Protein AF-A0A9D5LKB7-F1 (afdb_monomer)

Mean predicted aligned error: 17.85 Å

Solvent-accessible surface area (backbone atoms only — not comparable to full-atom values): 13823 Å² total; per-residue (Å²): 101,79,38,37,36,32,51,69,34,71,42,73,51,87,46,84,57,84,67,34,39,47,59,23,31,39,38,36,54,64,84,80,76,37,33,37,41,32,46,66,34,94,68,43,30,26,50,77,85,41,81,46,63,64,50,79,44,49,53,81,41,40,36,29,43,27,91,83,47,71,51,39,45,22,61,39,68,63,51,89,72,94,79,81,86,88,82,90,83,87,86,90,90,88,82,90,87,84,86,84,91,78,89,74,76,85,73,78,55,70,44,74,47,54,66,55,45,51,57,46,51,55,55,49,49,53,54,50,51,54,53,49,52,52,48,52,50,51,48,52,47,51,51,35,49,51,52,28,64,64,25,54,66,35,31,83,79,51,43,74,60,16,50,52,53,27,50,54,26,51,54,50,45,53,54,51,53,60,59,52,73,72,54,83,49,75,64,60,56,46,52,52,51,52,56,46,53,70,69,43,41,44,88,48,90,92,57,64,44,68,52,87,55,92,39,63,72,50,28,67,72,76,46,56,45,44,94,84,71,63,34,34,60,40,81,124

Structure (mmCIF, N/CA/C/O backbone):
data_AF-A0A9D5LKB7-F1
#
_entry.id   AF-A0A9D5LKB7-F1
#
loop_
_atom_site.group_PDB
_atom_site.id
_atom_site.type_symbol
_atom_site.label_atom_id
_atom_site.label_alt_id
_atom_site.label_comp_id
_atom_site.label_asym_id
_atom_site.label_entity_id
_atom_site.label_seq_id
_atom_site.pdbx_PDB_ins_code
_atom_site.Cartn_x
_atom_site.Cartn_y
_atom_site.Cartn_z
_atom_site.occupancy
_atom_site.B_iso_or_equiv
_atom_site.auth_seq_id
_atom_site.auth_comp_id
_atom_site.auth_asym_id
_atom_site.auth_atom_id
_atom_site.pdbx_PDB_model_num
ATOM 1 N N . MET A 1 1 ? 18.831 -8.193 31.049 1.00 78.19 1 MET A N 1
ATOM 2 C CA . MET A 1 1 ? 17.783 -9.132 31.513 1.00 78.19 1 MET A CA 1
ATOM 3 C C . MET A 1 1 ? 16.809 -9.340 30.368 1.00 78.19 1 MET A C 1
ATOM 5 O O . MET A 1 1 ? 16.451 -8.348 29.736 1.00 78.19 1 MET A O 1
ATOM 9 N N . GLU A 1 2 ? 16.434 -10.585 30.078 1.00 85.94 2 GLU A N 1
ATOM 10 C CA . GLU A 1 2 ? 15.461 -10.917 29.030 1.00 85.94 2 GLU A CA 1
ATOM 11 C C . GLU A 1 2 ? 14.172 -11.478 29.638 1.00 85.94 2 GLU A C 1
ATOM 13 O O . GLU A 1 2 ? 14.205 -12.191 30.641 1.00 85.94 2 GLU A O 1
ATOM 18 N N . ILE A 1 3 ? 13.038 -11.120 29.044 1.00 88.31 3 ILE A N 1
ATOM 19 C CA . ILE A 1 3 ? 11.702 -11.559 29.444 1.00 88.31 3 ILE A CA 1
ATOM 20 C C . ILE A 1 3 ? 11.009 -12.074 28.186 1.00 88.31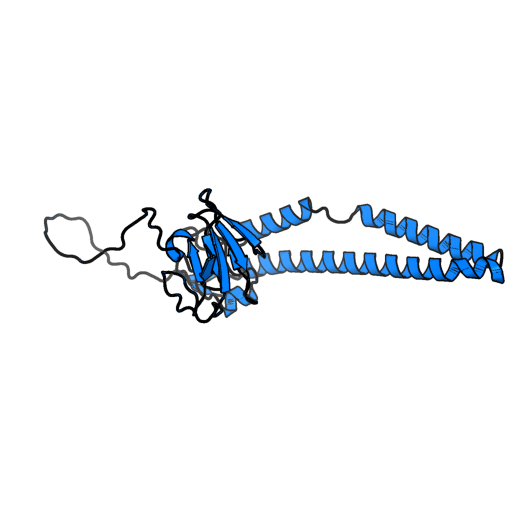 3 ILE A C 1
ATOM 22 O O . ILE A 1 3 ? 10.873 -11.345 27.203 1.00 88.31 3 ILE A O 1
ATOM 26 N N . ILE A 1 4 ? 10.569 -13.330 28.205 1.00 90.62 4 ILE A N 1
ATOM 27 C CA . ILE A 1 4 ? 9.779 -13.901 27.115 1.00 90.62 4 ILE A CA 1
ATOM 28 C C . ILE A 1 4 ? 8.315 -13.641 27.422 1.00 90.62 4 ILE A C 1
ATOM 30 O O . ILE A 1 4 ? 7.849 -13.983 28.503 1.00 90.62 4 ILE A O 1
ATOM 34 N N . ILE A 1 5 ? 7.592 -13.058 26.473 1.00 89.75 5 ILE A N 1
ATOM 35 C CA . ILE A 1 5 ? 6.174 -12.748 26.614 1.00 89.75 5 ILE A CA 1
ATOM 36 C C . ILE A 1 5 ? 5.380 -13.672 25.701 1.00 89.75 5 ILE A C 1
ATOM 38 O O . ILE A 1 5 ? 5.633 -13.757 24.499 1.00 89.75 5 ILE A O 1
ATOM 42 N N . GLY A 1 6 ? 4.407 -14.377 26.268 1.00 88.31 6 GLY A N 1
ATOM 43 C CA . GLY A 1 6 ? 3.503 -15.246 25.523 1.00 88.31 6 GLY A CA 1
ATOM 44 C C . GLY A 1 6 ? 2.692 -16.147 26.444 1.00 88.31 6 GLY A C 1
ATOM 45 O O . GLY A 1 6 ? 2.817 -16.083 27.666 1.00 88.31 6 GLY A O 1
ATOM 46 N N . ARG A 1 7 ? 1.871 -17.029 25.871 1.00 86.69 7 ARG A N 1
ATOM 47 C CA . ARG A 1 7 ? 1.015 -17.934 26.662 1.00 86.69 7 ARG A CA 1
ATOM 48 C C . ARG A 1 7 ? 1.809 -18.887 27.575 1.00 86.69 7 ARG A C 1
ATOM 50 O O . ARG A 1 7 ? 1.290 -19.342 28.585 1.00 86.69 7 ARG A O 1
ATOM 57 N N . HIS A 1 8 ? 3.062 -19.178 27.224 1.00 86.69 8 HIS A N 1
ATOM 58 C CA . HIS A 1 8 ? 4.039 -19.912 28.040 1.00 86.69 8 HIS A CA 1
ATOM 59 C C . HIS A 1 8 ? 5.334 -19.095 28.214 1.00 86.69 8 HIS A C 1
ATOM 61 O O . HIS A 1 8 ? 6.435 -19.645 28.156 1.00 86.69 8 HIS A O 1
ATOM 67 N N . GLY A 1 9 ? 5.218 -17.772 28.335 1.00 85.06 9 GLY A N 1
ATOM 68 C CA . GLY A 1 9 ? 6.365 -16.905 28.587 1.00 85.06 9 GLY A CA 1
ATOM 69 C C . GLY A 1 9 ? 6.747 -16.831 30.070 1.00 85.06 9 GLY A C 1
ATOM 70 O O . GLY A 1 9 ? 6.142 -17.473 30.928 1.00 85.06 9 GLY A O 1
ATOM 71 N N . THR A 1 10 ? 7.784 -16.048 30.355 1.00 85.38 10 THR A N 1
ATOM 72 C CA . THR A 1 10 ? 8.343 -15.793 31.692 1.00 85.38 10 THR A CA 1
ATOM 73 C C . THR A 1 10 ? 7.888 -14.452 32.276 1.00 85.38 10 THR A C 1
ATOM 75 O O . THR A 1 10 ? 8.422 -14.001 33.291 1.00 85.38 10 THR A O 1
ATOM 78 N N . GLN A 1 11 ? 6.921 -13.787 31.638 1.00 83.94 11 GLN A N 1
ATOM 79 C CA . GLN A 1 11 ? 6.356 -12.532 32.122 1.00 83.94 11 GLN A CA 1
ATOM 80 C C . GLN A 1 11 ? 5.553 -12.718 33.422 1.00 83.94 11 GLN A C 1
ATOM 82 O O . GLN A 1 11 ? 5.084 -13.813 33.727 1.00 83.94 11 GLN A O 1
ATOM 87 N N . LYS A 1 12 ? 5.348 -11.631 34.177 1.00 79.88 12 LYS A N 1
ATOM 88 C CA . LYS A 1 12 ? 4.650 -11.693 35.474 1.00 79.88 12 LYS A CA 1
ATOM 89 C C . LYS A 1 12 ? 3.139 -11.880 35.339 1.00 79.88 12 LYS A C 1
ATOM 91 O O . LYS A 1 12 ? 2.529 -12.522 36.188 1.00 79.88 12 LYS A O 1
ATOM 96 N N . THR A 1 13 ? 2.547 -11.329 34.282 1.00 74.62 13 THR A N 1
ATOM 97 C CA . THR A 1 13 ? 1.099 -11.382 34.054 1.00 74.62 13 THR A CA 1
ATOM 98 C C . THR A 1 13 ? 0.757 -12.526 33.094 1.00 74.62 13 THR A C 1
ATOM 100 O O . THR A 1 13 ? 1.207 -12.510 31.941 1.00 74.62 13 THR A O 1
ATOM 103 N N . PRO A 1 14 ? -0.015 -13.540 33.527 1.00 79.19 14 PRO A N 1
ATOM 104 C CA . PRO A 1 14 ? -0.344 -14.676 32.677 1.00 79.19 14 PRO A CA 1
ATOM 105 C C . PRO A 1 14 ? -1.264 -14.245 31.530 1.00 79.19 14 PRO A C 1
ATOM 107 O O . PRO A 1 14 ? -2.247 -13.538 31.737 1.00 79.19 14 PRO A O 1
ATOM 110 N N . ILE A 1 15 ? -0.955 -14.700 30.314 1.00 83.81 15 ILE A N 1
ATOM 111 C CA . ILE A 1 15 ? -1.762 -14.437 29.117 1.00 83.81 15 ILE A CA 1
ATOM 112 C C . ILE A 1 15 ? -2.514 -15.718 28.763 1.00 83.81 15 ILE A C 1
ATOM 114 O O . ILE A 1 15 ? -1.888 -16.740 28.484 1.00 83.81 15 ILE A O 1
ATOM 118 N N . THR A 1 16 ? -3.845 -15.670 28.765 1.00 81.12 16 THR A N 1
ATOM 119 C CA . THR A 1 16 ? -4.717 -16.824 28.470 1.00 81.12 16 THR A CA 1
ATOM 120 C C . THR A 1 16 ? -5.275 -16.829 27.046 1.00 81.12 16 THR A C 1
ATOM 122 O O . THR A 1 16 ? -5.899 -17.810 26.644 1.00 81.12 16 THR A O 1
ATOM 125 N N . ASP A 1 17 ? -5.036 -15.771 26.267 1.00 80.31 17 ASP A N 1
ATOM 126 C CA . ASP A 1 17 ? -5.560 -15.630 24.906 1.00 80.31 17 ASP A CA 1
ATOM 127 C C . ASP A 1 17 ? -4.950 -16.696 23.956 1.00 80.31 17 ASP A C 1
ATOM 129 O O . ASP A 1 17 ? -3.722 -16.797 23.847 1.00 80.31 17 ASP A O 1
ATOM 133 N N . PRO A 1 18 ? -5.774 -17.510 23.259 1.00 82.06 18 PRO A N 1
ATOM 134 C CA . PRO A 1 18 ? -5.300 -18.580 22.378 1.00 82.06 18 PRO A CA 1
ATOM 135 C C . PRO A 1 18 ? -4.628 -18.069 21.095 1.00 82.06 18 PRO A C 1
ATOM 137 O O . PRO A 1 18 ? -3.872 -18.811 20.467 1.00 82.06 18 PRO A O 1
ATOM 140 N N . THR A 1 19 ? -4.883 -16.822 20.699 1.00 79.81 19 THR A N 1
ATOM 141 C CA . THR A 1 19 ? -4.273 -16.190 19.521 1.00 79.81 19 THR A CA 1
ATOM 142 C C . THR A 1 19 ? -2.835 -15.731 19.785 1.00 79.81 19 THR A C 1
ATOM 144 O O . THR A 1 19 ? -2.078 -15.442 18.852 1.00 79.81 19 THR A O 1
ATOM 147 N N . VAL A 1 20 ? -2.425 -15.729 21.058 1.00 86.50 20 VAL A N 1
ATOM 148 C CA . VAL A 1 20 ? -1.067 -15.419 21.490 1.00 86.50 20 VAL A CA 1
ATOM 149 C C . VAL A 1 20 ? -0.221 -16.695 21.489 1.00 86.50 20 VAL A C 1
ATOM 151 O O . VAL A 1 20 ? -0.438 -17.637 22.254 1.00 86.50 20 VAL A O 1
ATOM 154 N N . SER A 1 21 ? 0.802 -16.708 20.633 1.00 83.81 21 SER A N 1
ATOM 155 C CA . SER A 1 21 ? 1.860 -17.723 20.606 1.00 83.81 21 SER A CA 1
ATOM 156 C C . SER A 1 21 ? 2.449 -18.023 21.991 1.00 83.81 21 SER A C 1
ATOM 158 O O . SER A 1 21 ? 2.512 -17.171 22.879 1.00 83.81 21 SER A O 1
ATOM 160 N N . ARG A 1 22 ? 2.915 -19.266 22.177 1.00 86.88 22 ARG A N 1
ATOM 161 C CA . ARG A 1 22 ? 3.505 -19.736 23.446 1.00 86.88 22 ARG A CA 1
ATOM 162 C C . ARG A 1 22 ? 4.674 -18.846 23.875 1.00 86.88 22 ARG A C 1
ATOM 164 O O . ARG A 1 22 ? 4.712 -18.407 25.017 1.00 86.88 22 ARG A O 1
ATOM 171 N N . GLN A 1 23 ? 5.552 -18.541 22.928 1.00 89.12 23 GLN A N 1
ATOM 172 C CA . GLN A 1 23 ? 6.580 -17.510 23.015 1.00 89.12 23 GLN A CA 1
ATOM 173 C C . GLN A 1 23 ? 6.277 -16.527 21.883 1.00 89.12 23 GLN A C 1
ATOM 175 O O . GLN A 1 23 ? 6.399 -16.885 20.715 1.00 89.12 23 GLN A O 1
ATOM 180 N N . HIS A 1 24 ? 5.747 -15.353 22.212 1.00 88.50 24 HIS A N 1
ATOM 181 C CA . HIS A 1 24 ? 5.193 -14.428 21.224 1.00 88.50 24 HIS A CA 1
ATOM 182 C C . HIS A 1 24 ? 6.180 -13.327 20.859 1.00 88.50 24 HIS A C 1
ATOM 184 O O . HIS A 1 24 ? 6.430 -13.063 19.686 1.00 88.50 24 HIS A O 1
ATOM 190 N N . CYS A 1 25 ? 6.768 -12.702 21.869 1.00 90.50 25 CYS A N 1
ATOM 191 C CA . CYS A 1 25 ? 7.814 -11.716 21.690 1.00 90.50 25 CYS A CA 1
ATOM 192 C C . CYS A 1 25 ? 8.822 -11.812 22.833 1.00 90.50 25 CYS A C 1
ATOM 194 O O . CYS A 1 25 ? 8.553 -12.382 23.894 1.00 90.50 25 CYS A O 1
ATOM 196 N N . LYS A 1 26 ? 10.012 -11.279 22.591 1.00 91.94 26 LYS A N 1
ATOM 197 C CA . LYS A 1 26 ? 11.095 -11.195 23.564 1.00 91.94 26 LYS A CA 1
ATOM 198 C C . LYS A 1 26 ? 11.325 -9.736 23.904 1.00 91.94 26 LYS A C 1
ATOM 200 O O . LYS A 1 26 ? 11.392 -8.899 23.007 1.00 91.94 26 LYS A O 1
ATOM 205 N N . VAL A 1 27 ? 11.457 -9.446 25.191 1.00 90.44 27 VAL A N 1
ATOM 206 C CA . VAL A 1 27 ? 11.737 -8.106 25.695 1.00 90.44 27 VAL A CA 1
ATOM 207 C C . VAL A 1 27 ? 13.073 -8.095 26.422 1.00 90.44 27 VAL A C 1
ATOM 209 O O . VAL A 1 27 ? 13.276 -8.846 27.374 1.00 90.44 27 VAL A O 1
ATOM 212 N N . THR A 1 28 ? 13.971 -7.213 25.998 1.00 90.25 28 THR A N 1
ATOM 213 C CA . THR A 1 28 ? 15.289 -7.010 26.605 1.00 90.25 28 THR A CA 1
ATOM 214 C C . THR A 1 28 ? 15.340 -5.645 27.278 1.00 90.25 28 THR A C 1
ATOM 216 O O . THR A 1 28 ? 15.027 -4.629 26.662 1.00 90.25 28 THR A O 1
ATOM 219 N N . VAL A 1 29 ? 15.747 -5.607 28.546 1.00 86.62 29 VAL A N 1
ATOM 220 C CA . VAL A 1 29 ? 15.892 -4.356 29.309 1.00 86.62 29 VAL A CA 1
ATOM 221 C C . VAL A 1 29 ? 17.258 -3.727 29.020 1.00 86.62 29 VAL A C 1
ATOM 223 O O . VAL A 1 29 ? 18.273 -4.392 29.235 1.00 86.62 29 VAL A O 1
ATOM 226 N N . ASN A 1 30 ? 17.291 -2.460 28.589 1.00 80.25 30 ASN A N 1
ATOM 227 C CA . ASN A 1 30 ? 18.526 -1.760 28.198 1.00 80.25 30 ASN A CA 1
ATOM 228 C C . ASN A 1 30 ? 19.251 -1.019 29.339 1.00 80.25 30 ASN A C 1
ATOM 230 O O . ASN A 1 30 ? 20.219 -0.323 29.078 1.00 80.25 30 ASN A O 1
ATOM 234 N N . GLY A 1 31 ? 18.836 -1.141 30.602 1.00 72.44 31 GLY A N 1
ATOM 235 C CA . GLY A 1 31 ? 19.491 -0.452 31.731 1.00 72.44 31 GLY A CA 1
ATOM 236 C C . GLY A 1 31 ? 19.193 1.054 31.814 1.00 72.44 31 GLY A C 1
ATOM 237 O O . GLY A 1 31 ? 18.971 1.559 32.907 1.00 72.44 31 GLY A O 1
ATOM 238 N N . ASP A 1 32 ? 19.020 1.726 30.674 1.00 76.44 32 ASP A N 1
ATOM 239 C CA . ASP A 1 32 ? 18.690 3.158 30.553 1.00 76.44 32 ASP A CA 1
ATOM 240 C C . ASP A 1 32 ? 17.177 3.455 30.669 1.00 76.44 32 ASP A C 1
ATOM 242 O O . ASP A 1 32 ? 16.675 4.471 30.189 1.00 76.44 32 ASP A O 1
ATOM 246 N N . GLY A 1 33 ? 16.399 2.523 31.230 1.00 74.44 33 GLY A N 1
ATOM 247 C CA . GLY A 1 33 ? 14.937 2.635 31.341 1.00 74.44 33 GLY A CA 1
ATOM 248 C C . GLY A 1 33 ? 14.158 2.403 30.036 1.00 74.44 33 GLY A C 1
ATOM 249 O O . GLY A 1 33 ? 12.937 2.575 30.011 1.00 74.44 33 GLY A O 1
ATOM 250 N N . THR A 1 34 ? 14.834 1.990 28.959 1.00 81.56 34 THR A N 1
ATOM 251 C CA . THR A 1 34 ? 14.212 1.578 27.689 1.00 81.56 34 THR A CA 1
ATOM 252 C C . THR A 1 34 ? 14.178 0.057 27.539 1.00 81.56 34 THR A C 1
ATOM 254 O O . THR A 1 34 ? 14.948 -0.673 28.173 1.00 81.56 34 THR A O 1
ATOM 257 N N . TYR A 1 35 ? 13.261 -0.428 26.701 1.00 88.56 35 TYR A N 1
ATOM 258 C CA . TYR A 1 35 ? 13.019 -1.853 26.484 1.00 88.56 35 TYR A CA 1
ATOM 259 C C . TYR A 1 35 ? 13.061 -2.156 24.993 1.00 88.56 35 TYR A C 1
ATOM 261 O O . TYR A 1 35 ? 12.414 -1.474 24.209 1.00 88.56 35 TYR A O 1
ATOM 269 N N . VAL A 1 36 ? 13.793 -3.184 24.585 1.00 90.06 36 VAL A N 1
ATOM 270 C CA . VAL A 1 36 ? 13.814 -3.650 23.195 1.00 90.06 36 VAL A CA 1
ATOM 271 C C . VAL A 1 36 ? 12.846 -4.808 23.065 1.00 90.06 36 VAL A C 1
ATOM 273 O O . VAL A 1 36 ? 13.017 -5.812 23.748 1.00 90.06 36 VAL A O 1
ATOM 276 N N . ILE A 1 37 ? 11.858 -4.681 22.187 1.00 91.50 37 ILE A N 1
ATOM 277 C CA . ILE A 1 37 ? 10.901 -5.742 21.869 1.00 91.50 37 ILE A CA 1
ATOM 278 C C . ILE A 1 37 ? 11.271 -6.343 20.525 1.00 91.50 37 ILE A C 1
ATOM 280 O O . ILE A 1 37 ? 11.477 -5.613 19.560 1.00 91.50 37 ILE A O 1
ATOM 284 N N . GLU A 1 38 ? 11.322 -7.666 20.463 1.00 90.44 38 GLU A N 1
ATOM 285 C CA . GLU A 1 38 ? 11.547 -8.451 19.255 1.00 90.44 38 GLU A CA 1
ATOM 286 C C . GLU A 1 38 ? 10.388 -9.435 19.063 1.00 90.44 38 GLU A C 1
ATOM 288 O O . GLU A 1 38 ? 10.052 -10.201 19.970 1.00 90.44 38 GLU A O 1
ATOM 293 N N . ASN A 1 39 ? 9.758 -9.406 17.891 1.00 91.12 39 ASN A N 1
ATOM 294 C CA . ASN A 1 39 ? 8.689 -10.329 17.539 1.00 91.12 39 ASN A CA 1
ATOM 295 C C . ASN A 1 39 ? 9.263 -11.725 17.254 1.00 91.12 39 ASN A C 1
ATOM 297 O O . ASN A 1 39 ? 10.150 -11.875 16.419 1.00 91.12 39 ASN A O 1
ATOM 301 N N . LEU A 1 40 ? 8.710 -12.749 17.905 1.00 87.00 40 LEU A N 1
ATOM 302 C CA . LEU A 1 40 ? 9.034 -14.164 17.669 1.00 87.00 40 LEU A CA 1
ATOM 303 C C . LEU A 1 40 ? 7.834 -14.947 17.107 1.00 87.00 40 LEU A C 1
ATOM 305 O O . LEU A 1 40 ? 7.935 -16.138 16.821 1.00 87.00 40 LEU A O 1
ATOM 309 N N . SER A 1 41 ? 6.686 -14.285 16.964 1.00 86.12 41 SER A N 1
ATOM 310 C CA . SER A 1 41 ? 5.416 -14.879 16.570 1.00 86.12 41 SER A CA 1
ATOM 311 C C . SER A 1 41 ? 5.158 -14.722 15.075 1.00 86.12 41 SER A C 1
ATOM 313 O O . SER A 1 41 ? 5.373 -13.652 14.504 1.00 86.12 41 SER A O 1
ATOM 315 N N . SER A 1 42 ? 4.590 -15.756 14.453 1.00 77.88 42 SER A N 1
ATOM 316 C CA . SER A 1 42 ? 4.052 -15.679 13.089 1.00 77.88 42 SER A CA 1
ATOM 317 C C . SER A 1 42 ? 2.788 -14.819 12.992 1.00 77.88 42 SER A C 1
ATOM 319 O O . SER A 1 42 ? 2.503 -14.282 11.927 1.00 77.88 42 SER A O 1
ATOM 321 N N . SER A 1 43 ? 2.053 -14.646 14.098 1.00 81.50 43 SER A N 1
ATOM 322 C CA . SER A 1 43 ? 0.865 -13.781 14.166 1.00 81.50 43 SER A CA 1
ATOM 323 C C . SER A 1 43 ? 1.200 -12.284 14.204 1.00 81.50 43 SER A C 1
ATOM 325 O O . SER A 1 43 ? 0.287 -11.468 14.113 1.00 81.50 43 SER A O 1
ATOM 327 N N . GLY A 1 44 ? 2.483 -11.931 14.350 1.00 83.81 44 GLY A N 1
ATOM 328 C CA . GLY A 1 44 ? 2.955 -10.550 14.436 1.00 83.81 44 GLY A CA 1
ATOM 329 C C . GLY A 1 44 ? 2.785 -9.915 15.820 1.00 83.81 44 GLY A C 1
ATOM 330 O O . GLY A 1 44 ? 1.891 -10.266 16.590 1.00 83.81 44 GLY A O 1
ATOM 331 N N . THR A 1 45 ? 3.662 -8.956 16.118 1.00 86.44 45 THR A N 1
ATOM 332 C CA . THR A 1 45 ? 3.587 -8.089 17.300 1.00 86.44 45 THR A CA 1
ATOM 333 C C . THR A 1 45 ? 3.444 -6.651 16.824 1.00 86.44 45 THR A C 1
ATOM 335 O O . THR A 1 45 ? 4.207 -6.226 15.953 1.00 86.44 45 THR A O 1
ATOM 338 N N . LYS A 1 46 ? 2.515 -5.891 17.414 1.00 86.50 46 LYS A N 1
ATOM 339 C CA . LYS A 1 46 ? 2.396 -4.448 17.168 1.00 86.50 46 LYS A CA 1
ATOM 340 C C . LYS A 1 46 ? 2.774 -3.643 18.391 1.00 86.50 46 LYS A C 1
ATOM 342 O O . LYS A 1 46 ? 2.455 -4.030 19.514 1.00 86.50 46 LYS A O 1
ATOM 347 N N . VAL A 1 47 ? 3.407 -2.503 18.165 1.00 87.12 47 VAL A N 1
ATOM 348 C CA . VAL A 1 47 ? 3.697 -1.502 19.191 1.00 87.12 47 VAL A CA 1
ATOM 349 C C . VAL A 1 47 ? 3.104 -0.184 18.729 1.00 87.12 47 VAL A C 1
ATOM 351 O O . VAL A 1 47 ? 3.373 0.250 17.613 1.00 87.12 47 VAL A O 1
ATOM 354 N N . ASP A 1 48 ? 2.270 0.424 19.569 1.00 84.12 48 ASP A N 1
ATOM 355 C CA . ASP A 1 48 ? 1.588 1.693 19.299 1.00 84.12 48 ASP A CA 1
ATOM 356 C C . ASP A 1 48 ? 0.852 1.692 17.937 1.00 84.12 48 ASP A C 1
ATOM 358 O O . ASP A 1 48 ? 0.739 2.705 17.256 1.00 84.12 48 ASP A O 1
ATOM 362 N N . GLY A 1 49 ? 0.343 0.517 17.536 1.00 77.44 49 GLY A N 1
ATOM 363 C CA . GLY A 1 49 ? -0.396 0.295 16.288 1.00 77.44 49 GLY A CA 1
ATOM 364 C C . GLY A 1 49 ? 0.450 -0.117 15.075 1.00 77.44 49 GLY A C 1
ATOM 365 O O . GLY A 1 49 ? -0.118 -0.560 14.077 1.00 77.44 49 GLY A O 1
ATOM 366 N N . LEU A 1 50 ? 1.782 -0.049 15.160 1.00 77.81 50 LEU A N 1
ATOM 367 C CA . LEU A 1 50 ? 2.704 -0.405 14.075 1.00 77.81 50 LEU A CA 1
ATOM 368 C C . LEU A 1 50 ? 3.208 -1.843 14.222 1.00 77.81 50 LEU A C 1
ATOM 370 O O . LEU A 1 50 ? 3.632 -2.235 15.307 1.00 77.81 50 LEU A O 1
ATOM 374 N N . ASP A 1 51 ? 3.195 -2.627 13.141 1.00 83.56 51 ASP A N 1
ATOM 375 C CA . ASP A 1 51 ? 3.812 -3.957 13.127 1.00 83.56 51 ASP A CA 1
ATOM 376 C C . ASP A 1 51 ? 5.336 -3.840 13.222 1.00 83.56 51 ASP A C 1
ATOM 378 O O . ASP A 1 51 ? 5.964 -3.069 12.493 1.00 83.56 51 ASP A O 1
ATOM 382 N N . ILE A 1 52 ? 5.939 -4.622 14.119 1.00 89.44 52 ILE A N 1
ATOM 383 C CA . ILE A 1 52 ? 7.381 -4.582 14.366 1.00 89.44 52 ILE A CA 1
ATOM 384 C C . ILE A 1 52 ? 8.015 -5.960 14.230 1.00 89.44 52 ILE A C 1
ATOM 386 O O . ILE A 1 52 ? 7.445 -6.982 14.608 1.00 89.44 52 ILE A O 1
ATOM 390 N N . ILE A 1 53 ? 9.250 -5.967 13.728 1.00 85.94 53 ILE A N 1
ATOM 391 C CA . ILE A 1 53 ? 10.168 -7.105 13.862 1.00 85.94 53 ILE A CA 1
ATOM 392 C C . ILE A 1 53 ? 11.001 -6.906 15.128 1.00 85.94 53 ILE A C 1
ATOM 394 O O . ILE A 1 53 ? 11.089 -7.800 15.964 1.00 85.94 53 ILE A O 1
ATOM 398 N N . ARG A 1 54 ? 11.563 -5.703 15.299 1.00 89.06 54 ARG A N 1
ATOM 399 C CA . ARG A 1 54 ? 12.301 -5.290 16.491 1.00 89.06 54 ARG A CA 1
ATOM 400 C C . ARG A 1 54 ? 12.216 -3.777 16.665 1.00 89.06 54 ARG A C 1
ATOM 402 O O . ARG A 1 54 ? 12.432 -3.053 15.700 1.00 89.06 54 ARG A O 1
ATOM 409 N N . THR A 1 55 ? 11.925 -3.293 17.869 1.00 87.81 55 THR A N 1
ATOM 410 C CA . THR A 1 55 ? 11.894 -1.851 18.165 1.00 87.81 55 THR A CA 1
ATOM 411 C C . THR A 1 55 ? 12.236 -1.563 19.627 1.00 87.81 55 THR A C 1
ATOM 413 O O . THR A 1 55 ? 12.151 -2.452 20.475 1.00 87.81 55 THR A O 1
ATOM 416 N N . THR A 1 56 ? 12.619 -0.323 19.927 1.00 88.31 56 THR A N 1
ATOM 417 C CA . THR A 1 56 ? 12.852 0.158 21.293 1.00 88.31 56 THR A CA 1
ATOM 418 C C . THR A 1 56 ? 11.632 0.936 21.769 1.00 88.31 56 THR A C 1
ATOM 420 O O . THR A 1 56 ? 11.186 1.866 21.105 1.00 88.31 56 THR A O 1
ATOM 423 N N . VAL A 1 57 ? 11.106 0.577 22.936 1.00 87.44 57 VAL A N 1
ATOM 424 C CA . VAL A 1 57 ? 9.873 1.120 23.506 1.00 87.44 57 VAL A CA 1
ATOM 425 C C . VAL A 1 57 ? 10.069 1.562 24.952 1.00 87.44 57 VAL A C 1
ATOM 427 O O . VAL A 1 57 ? 11.079 1.263 25.602 1.00 87.44 57 VAL A O 1
ATOM 430 N N .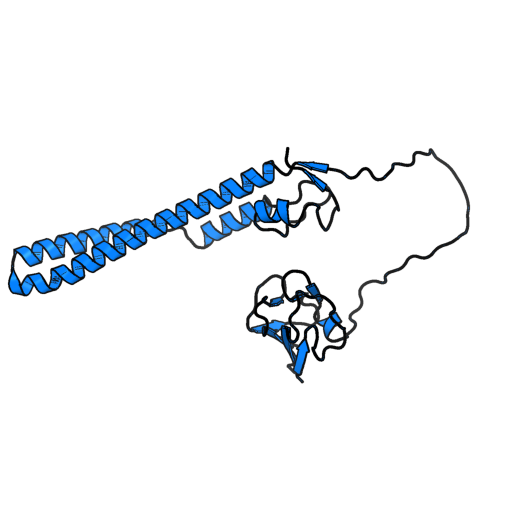 ARG A 1 58 ? 9.059 2.259 25.475 1.00 86.81 58 ARG A N 1
ATOM 431 C CA . ARG A 1 58 ? 8.957 2.635 26.890 1.00 86.81 58 ARG A CA 1
ATOM 432 C C . ARG A 1 58 ? 7.863 1.817 27.583 1.00 86.81 58 ARG A C 1
ATOM 434 O O . ARG A 1 58 ? 7.050 1.171 26.933 1.00 86.81 58 ARG A O 1
ATOM 441 N N . LEU A 1 59 ? 7.825 1.870 28.915 1.00 82.00 59 LEU A N 1
ATOM 442 C CA . LEU A 1 59 ? 6.845 1.142 29.742 1.00 82.00 59 LEU A CA 1
ATOM 443 C C . LEU A 1 59 ? 5.379 1.434 29.371 1.00 82.00 59 LEU A C 1
ATOM 445 O O . LEU A 1 59 ? 4.537 0.546 29.462 1.00 82.00 59 LEU A O 1
ATOM 449 N N . ASN A 1 60 ? 5.087 2.656 28.924 1.00 82.19 60 ASN A N 1
ATOM 450 C CA . ASN A 1 60 ? 3.727 3.095 28.599 1.00 82.19 60 ASN A CA 1
ATOM 451 C C . ASN A 1 60 ? 3.298 2.766 27.160 1.00 82.19 60 ASN A C 1
ATOM 453 O O . ASN A 1 60 ? 2.157 3.045 26.801 1.00 82.19 60 ASN A O 1
ATOM 457 N N . SER A 1 61 ? 4.186 2.198 26.337 1.00 80.94 61 SER A N 1
ATOM 458 C CA . SER A 1 61 ? 3.840 1.816 24.967 1.00 80.94 61 SER A CA 1
ATOM 459 C C . SER A 1 61 ? 2.809 0.690 24.970 1.00 80.94 61 SER A C 1
ATOM 461 O O . SER A 1 61 ? 2.897 -0.269 25.753 1.00 80.94 61 SER A O 1
ATOM 463 N N . ARG A 1 62 ? 1.822 0.811 24.082 1.00 86.19 62 ARG A N 1
ATOM 464 C CA . ARG A 1 62 ? 0.771 -0.184 23.894 1.00 86.19 62 ARG A CA 1
ATOM 465 C C . ARG A 1 62 ? 1.304 -1.290 23.004 1.00 86.19 62 ARG A C 1
ATOM 467 O O . ARG A 1 62 ? 1.721 -1.045 21.879 1.00 86.19 62 ARG A O 1
ATOM 474 N N . ILE A 1 63 ? 1.246 -2.515 23.493 1.00 89.94 63 ILE A N 1
ATOM 475 C CA . ILE A 1 63 ? 1.670 -3.697 22.759 1.00 89.94 63 ILE A CA 1
ATOM 476 C C . ILE A 1 63 ? 0.431 -4.495 22.401 1.00 89.94 63 ILE A C 1
ATOM 478 O O . ILE A 1 63 ? -0.473 -4.682 23.217 1.00 89.94 63 ILE A O 1
ATOM 482 N N . GLN A 1 64 ? 0.392 -4.970 21.169 1.00 86.81 64 GLN A N 1
ATOM 483 C CA . GLN A 1 64 ? -0.590 -5.927 20.703 1.00 86.81 64 GLN A CA 1
ATOM 484 C C . GLN A 1 64 ? 0.130 -7.215 20.311 1.00 86.81 64 GLN A C 1
ATOM 486 O O . GLN A 1 64 ? 1.083 -7.195 19.531 1.00 86.81 64 GLN A O 1
ATOM 491 N N . LEU A 1 65 ? -0.317 -8.329 20.880 1.00 85.12 65 LEU A N 1
ATOM 492 C CA . LEU A 1 65 ? 0.188 -9.668 20.612 1.00 85.12 65 LEU A CA 1
ATOM 493 C C . LEU A 1 65 ? -0.880 -10.410 19.812 1.00 85.12 65 LEU A C 1
ATOM 495 O O . LEU A 1 65 ? -1.952 -10.724 20.330 1.00 85.12 65 LEU A O 1
ATOM 499 N N . GLY A 1 66 ? -0.599 -10.685 18.540 1.00 78.12 66 GLY A N 1
ATOM 500 C CA . GLY A 1 66 ? -1.577 -11.290 17.645 1.00 78.12 66 GLY A CA 1
ATOM 501 C C . GLY A 1 66 ? -2.815 -10.406 17.407 1.00 78.12 66 GLY A C 1
ATOM 502 O O . GLY A 1 66 ? -2.769 -9.187 17.579 1.00 78.12 66 GLY A O 1
ATOM 503 N N . PRO A 1 67 ? -3.937 -10.995 16.963 1.00 71.75 67 PRO A N 1
ATOM 504 C CA . PRO A 1 67 ? -5.095 -10.238 16.497 1.00 71.75 67 PRO A CA 1
ATOM 505 C C . PRO A 1 67 ? -5.930 -9.596 17.614 1.00 71.75 67 PRO A C 1
ATOM 507 O O . PRO A 1 67 ? -6.498 -8.533 17.377 1.00 71.75 67 PRO A O 1
ATOM 510 N N . SER A 1 68 ? -6.021 -10.194 18.809 1.00 72.56 68 SER A N 1
ATOM 511 C CA . SER A 1 68 ? -7.008 -9.786 19.830 1.00 72.56 68 SER A CA 1
ATOM 512 C C . SER A 1 68 ? -6.433 -9.277 21.148 1.00 72.56 68 SER A C 1
ATOM 514 O O . SER A 1 68 ? -7.138 -8.573 21.871 1.00 72.56 68 SER A O 1
ATOM 516 N N . PHE A 1 69 ? -5.179 -9.589 21.482 1.00 83.25 69 PHE A N 1
ATOM 517 C CA . PHE A 1 69 ? -4.632 -9.259 22.795 1.00 83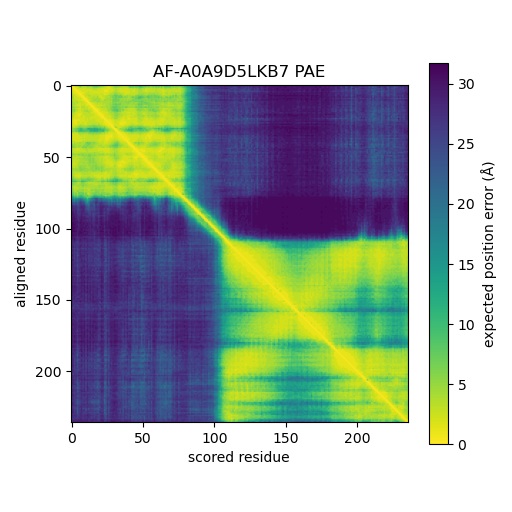.25 69 PHE A CA 1
ATOM 518 C C . PHE A 1 69 ? -3.835 -7.953 22.758 1.00 83.25 69 PHE A C 1
ATOM 520 O O . PHE A 1 69 ? -2.780 -7.890 22.132 1.00 83.25 69 PHE A O 1
ATOM 527 N N . SER A 1 70 ? -4.305 -6.910 23.450 1.00 83.69 70 SER A N 1
ATOM 528 C CA . SER A 1 70 ? -3.572 -5.649 23.621 1.00 83.69 70 SER A CA 1
ATOM 529 C C . SER A 1 70 ? -3.464 -5.268 25.092 1.00 83.69 70 SER A C 1
ATOM 531 O O . SER A 1 70 ? -4.441 -5.323 25.831 1.00 83.69 70 SER A O 1
ATOM 533 N N . THR A 1 71 ? -2.272 -4.854 25.505 1.00 84.94 71 THR A N 1
ATOM 534 C CA . THR A 1 71 ? -1.946 -4.428 26.872 1.00 84.94 71 THR A CA 1
ATOM 535 C C . THR A 1 71 ? -0.783 -3.432 26.823 1.00 84.94 71 THR A C 1
ATOM 537 O O . THR A 1 71 ? -0.244 -3.140 25.755 1.00 84.94 71 THR A O 1
ATOM 540 N N . THR A 1 72 ? -0.400 -2.860 27.957 1.00 87.31 72 THR A N 1
ATOM 541 C CA . THR A 1 72 ? 0.791 -2.005 28.055 1.00 87.31 72 THR A CA 1
ATOM 542 C C . THR A 1 72 ? 1.998 -2.824 28.497 1.00 87.31 72 THR A C 1
ATOM 544 O O . THR A 1 72 ? 1.865 -3.828 29.201 1.00 87.31 72 THR A O 1
ATOM 547 N N . LEU A 1 73 ? 3.205 -2.396 28.117 1.00 83.50 73 LEU A N 1
ATOM 548 C CA . LEU A 1 73 ? 4.420 -3.090 28.557 1.00 83.50 73 LEU A CA 1
ATOM 549 C C . LEU A 1 73 ? 4.553 -3.109 30.091 1.00 83.50 73 LEU A C 1
ATOM 551 O O . LEU A 1 73 ? 4.999 -4.102 30.666 1.00 83.50 73 LEU A O 1
ATOM 555 N N . ALA A 1 74 ? 4.131 -2.029 30.749 1.00 82.12 74 ALA A N 1
ATOM 556 C CA . ALA A 1 74 ? 4.096 -1.897 32.201 1.00 82.12 74 ALA A CA 1
ATOM 557 C C . ALA A 1 74 ? 3.302 -3.025 32.882 1.00 82.12 74 ALA A C 1
ATOM 559 O O . ALA A 1 74 ? 3.775 -3.620 33.854 1.00 82.12 74 ALA A O 1
ATOM 560 N N . GLU A 1 75 ? 2.136 -3.369 32.335 1.00 79.69 75 GLU A N 1
ATOM 561 C CA . GLU A 1 75 ? 1.262 -4.420 32.861 1.00 79.69 75 GLU A CA 1
ATOM 562 C C . GLU A 1 75 ? 1.862 -5.823 32.671 1.00 79.69 75 GLU A C 1
ATOM 564 O O .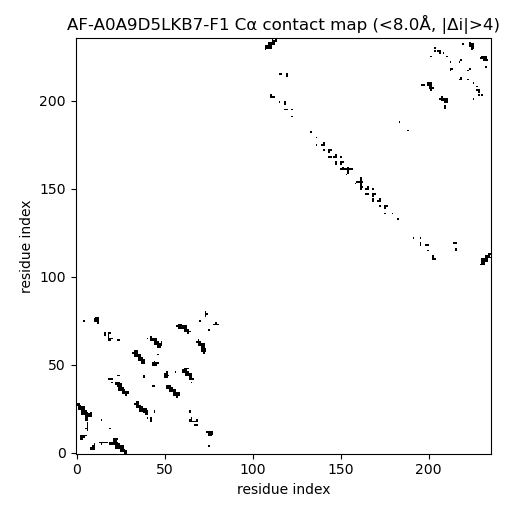 GLU A 1 75 ? 1.741 -6.677 33.547 1.00 79.69 75 GLU A O 1
ATOM 569 N N . LEU A 1 76 ? 2.595 -6.055 31.578 1.00 79.81 76 LEU A N 1
ATOM 570 C CA . LEU A 1 76 ? 3.259 -7.336 31.308 1.00 79.81 76 LEU A CA 1
ATOM 571 C C . LEU A 1 76 ? 4.494 -7.576 32.192 1.00 79.81 76 LEU A C 1
ATOM 573 O O . LEU A 1 76 ? 4.746 -8.704 32.627 1.00 79.81 76 LEU A O 1
ATOM 577 N N . ILE A 1 77 ? 5.258 -6.519 32.480 1.00 77.94 77 ILE A N 1
ATOM 578 C CA . ILE A 1 77 ? 6.470 -6.575 33.321 1.00 77.94 77 ILE A CA 1
ATOM 579 C C . ILE A 1 77 ? 6.126 -6.402 34.821 1.00 77.94 77 ILE A C 1
ATOM 581 O O . ILE A 1 77 ? 6.966 -6.628 35.703 1.00 77.94 77 ILE A O 1
ATOM 585 N N . GLY A 1 78 ? 4.872 -6.065 35.139 1.00 65.50 78 GLY A N 1
ATOM 586 C CA . GLY A 1 78 ? 4.384 -5.844 36.501 1.00 65.50 78 GLY A CA 1
ATOM 587 C C . GLY A 1 78 ? 5.042 -4.637 37.170 1.00 65.50 78 GLY A C 1
ATOM 588 O O . GLY A 1 78 ? 5.416 -4.707 38.340 1.00 65.50 78 GLY A O 1
ATOM 589 N N . VAL A 1 79 ? 5.250 -3.562 36.405 1.00 61.09 79 VAL A N 1
ATOM 590 C CA . VAL A 1 79 ? 5.677 -2.255 36.916 1.00 61.09 79 VAL A CA 1
ATOM 591 C C . VAL A 1 79 ? 4.429 -1.382 36.953 1.00 61.09 79 VAL A C 1
ATOM 593 O O . VAL A 1 79 ? 3.989 -0.875 35.928 1.00 61.09 79 VAL A O 1
ATOM 596 N N . HIS A 1 80 ? 3.812 -1.248 38.125 1.00 43.91 80 HIS A N 1
ATOM 597 C CA . HIS A 1 80 ? 2.631 -0.404 38.285 1.00 43.91 80 HIS A CA 1
ATOM 598 C C . HIS A 1 80 ? 3.010 1.079 38.122 1.00 43.91 80 HIS A C 1
ATOM 600 O O . HIS A 1 80 ? 3.633 1.662 39.005 1.00 43.91 80 HIS A O 1
ATOM 606 N N . ALA A 1 81 ? 2.605 1.696 37.009 1.00 36.41 81 ALA A N 1
ATOM 607 C CA . ALA A 1 81 ? 2.371 3.138 36.923 1.00 36.41 81 ALA A CA 1
ATOM 608 C C . ALA A 1 81 ? 0.859 3.388 37.133 1.00 36.41 81 ALA A C 1
ATOM 610 O O . ALA A 1 81 ? 0.049 2.596 36.645 1.00 36.41 81 ALA A O 1
ATOM 611 N N . PRO A 1 82 ? 0.442 4.417 37.894 1.00 36.97 82 PRO A N 1
ATOM 612 C CA . PRO A 1 82 ? -0.929 4.519 38.379 1.00 36.97 82 PRO A CA 1
ATOM 613 C C . PRO A 1 82 ? -1.868 5.061 37.296 1.00 36.97 82 PRO A C 1
ATOM 615 O O . PRO A 1 82 ? -1.731 6.205 36.867 1.00 36.97 82 PRO A O 1
ATOM 618 N N . SER A 1 83 ? -2.883 4.289 36.902 1.00 34.97 83 SER A N 1
ATOM 619 C CA . SER A 1 83 ? -4.165 4.850 36.446 1.00 34.97 83 SER A CA 1
ATOM 620 C C . SER A 1 83 ? -5.322 3.857 36.640 1.00 34.97 83 SER A C 1
ATOM 622 O O . SER A 1 83 ? -5.507 2.939 35.854 1.00 34.97 83 SER A O 1
ATOM 624 N N . GLN A 1 84 ? -6.120 4.135 37.676 1.00 41.47 84 GLN A N 1
ATOM 625 C CA . GLN A 1 84 ? -7.580 3.953 37.756 1.00 41.47 84 GLN A CA 1
ATOM 626 C C . GLN A 1 84 ? -8.164 2.544 37.998 1.00 41.47 84 GLN A C 1
ATOM 628 O O . GLN A 1 84 ? -8.585 1.816 37.107 1.00 41.47 84 GLN A O 1
ATOM 633 N N . THR A 1 85 ? -8.263 2.262 39.301 1.00 32.56 85 THR A N 1
ATOM 634 C CA . THR A 1 85 ? -9.330 1.599 40.068 1.00 32.56 85 THR A CA 1
ATOM 635 C C . THR A 1 85 ? -10.614 1.210 39.325 1.00 32.56 85 THR A C 1
ATOM 637 O O . THR A 1 85 ? -11.451 2.043 38.986 1.00 32.56 85 THR A O 1
ATOM 640 N N . SER A 1 86 ? -10.838 -0.099 39.253 1.00 40.06 86 SER A N 1
ATOM 641 C CA . SER A 1 86 ? -12.146 -0.743 39.154 1.00 40.06 86 SER A CA 1
ATOM 642 C C . SER A 1 86 ? -12.865 -0.759 40.514 1.00 40.06 86 SER A C 1
ATOM 644 O O . SER A 1 86 ? -12.343 -1.340 41.465 1.00 40.06 86 SER A O 1
ATOM 646 N N . ALA A 1 87 ? -14.082 -0.218 40.605 1.00 40.97 87 ALA A N 1
ATOM 647 C CA . ALA A 1 87 ? -15.086 -0.621 41.601 1.00 40.97 87 ALA A CA 1
ATOM 648 C C . ALA A 1 87 ? -16.496 -0.285 41.082 1.00 40.97 87 ALA A C 1
ATOM 650 O O . ALA A 1 87 ? -16.681 0.783 40.496 1.00 40.97 87 ALA A O 1
ATOM 651 N N . PRO A 1 88 ? -17.493 -1.174 41.275 1.00 48.03 88 PRO A N 1
ATOM 652 C CA . PRO A 1 88 ? -18.467 -0.856 42.326 1.00 48.03 88 PRO A CA 1
ATOM 653 C C . PRO A 1 88 ? -19.049 -2.074 43.080 1.00 48.03 88 PRO A C 1
ATOM 655 O O . PRO A 1 88 ? -19.390 -3.101 42.494 1.00 48.03 88 PRO A O 1
ATOM 658 N N . LYS A 1 89 ? -19.279 -1.899 44.390 1.00 41.19 89 LYS A N 1
ATOM 659 C CA . LYS A 1 89 ? -20.286 -2.629 45.184 1.00 41.19 89 LYS A CA 1
ATOM 660 C C . LYS A 1 89 ? -20.872 -1.669 46.242 1.00 41.19 89 LYS A C 1
ATOM 662 O O . LYS A 1 89 ? -20.133 -1.152 47.069 1.00 41.19 89 LYS A O 1
ATOM 667 N N . ASN A 1 90 ? -22.179 -1.411 46.136 1.00 47.22 90 ASN A N 1
ATOM 668 C CA . ASN A 1 90 ? -23.067 -0.599 47.009 1.00 47.22 90 ASN A CA 1
ATOM 669 C C . ASN A 1 90 ? -23.399 -1.325 48.350 1.00 47.22 90 ASN A C 1
ATOM 671 O O . ASN A 1 90 ? -23.011 -2.496 48.421 1.00 47.22 90 ASN A O 1
ATOM 675 N N . PRO A 1 91 ? -24.151 -0.770 49.360 1.00 46.91 91 PRO A N 1
ATOM 676 C CA . PRO A 1 91 ? -25.205 0.287 49.299 1.00 46.91 91 PRO A CA 1
ATOM 677 C C . PRO A 1 91 ? -25.374 1.289 50.500 1.00 46.91 91 PRO A C 1
ATOM 679 O O . PRO A 1 91 ? -24.797 1.100 51.562 1.00 46.91 91 PRO A O 1
ATOM 682 N N . ALA A 1 92 ? -26.312 2.249 50.319 1.00 32.22 92 ALA A N 1
ATOM 683 C CA . ALA A 1 92 ? -27.124 3.029 51.300 1.00 32.22 92 ALA A CA 1
ATOM 684 C C . ALA A 1 92 ? -26.416 4.128 52.140 1.00 32.22 92 ALA A C 1
ATOM 686 O O . ALA A 1 92 ? -25.433 3.855 52.808 1.00 32.22 92 ALA A O 1
ATOM 687 N N . SER A 1 93 ? -26.856 5.398 52.152 1.00 40.78 93 SER A N 1
ATOM 688 C CA . SER A 1 93 ? -28.160 5.880 52.649 1.00 40.78 93 SER A CA 1
ATOM 689 C C . SER A 1 93 ? -28.723 7.143 51.953 1.00 40.78 93 SER A C 1
ATOM 691 O O . SER A 1 93 ? -28.055 7.841 51.199 1.00 40.78 93 SER A O 1
ATOM 693 N N . THR A 1 94 ? -30.003 7.363 52.245 1.00 31.97 94 THR A N 1
ATOM 694 C CA . THR A 1 94 ? -31.087 8.128 51.610 1.00 31.97 94 THR A CA 1
ATOM 695 C C . THR A 1 94 ? -31.188 9.602 52.035 1.00 31.97 94 THR A C 1
ATOM 697 O O . THR A 1 94 ? -30.887 9.885 53.184 1.00 31.97 94 THR A O 1
ATOM 700 N N . GLU A 1 95 ? -31.700 10.475 51.148 1.00 32.53 95 GLU A N 1
ATOM 701 C CA . GLU A 1 95 ? -32.705 11.561 51.370 1.00 32.53 95 GLU A CA 1
ATOM 702 C C . GLU A 1 95 ? -32.822 12.409 50.070 1.00 32.53 95 GLU A C 1
ATOM 704 O O . GLU A 1 95 ? -31.854 13.027 49.644 1.00 32.53 95 GLU A O 1
ATOM 709 N N . ALA A 1 96 ? -33.822 12.163 49.201 1.00 34.16 96 ALA A N 1
ATOM 710 C CA . ALA A 1 96 ? -35.115 12.881 49.042 1.00 34.16 96 ALA A CA 1
ATOM 711 C C . ALA A 1 96 ? -34.944 14.372 48.641 1.00 34.16 96 ALA A C 1
ATOM 713 O O . ALA A 1 96 ? -34.295 15.114 49.355 1.00 34.16 96 ALA A O 1
ATOM 714 N N . SER A 1 97 ? -35.468 14.940 47.542 1.00 43.22 97 SER A N 1
ATOM 715 C CA . SER A 1 97 ? -36.660 14.731 46.686 1.00 43.22 97 SER A CA 1
ATOM 716 C C . SER A 1 97 ? -36.406 15.457 45.334 1.00 43.22 97 SER A C 1
ATOM 718 O O . SER A 1 97 ? -35.459 16.227 45.249 1.00 43.22 97 SER A O 1
ATOM 720 N N . SER A 1 98 ? -37.200 15.456 44.264 1.00 36.72 98 SER A N 1
ATOM 721 C CA . SER A 1 98 ? -38.254 14.643 43.651 1.00 36.72 98 SER A CA 1
ATOM 722 C C . SER A 1 98 ? -38.527 15.352 42.307 1.00 36.72 98 SER A C 1
ATOM 724 O O . SER A 1 98 ? -38.499 16.580 42.245 1.00 36.72 98 SER A O 1
ATOM 726 N N . GLY A 1 99 ? -38.735 14.617 41.212 1.00 28.67 99 GLY A N 1
ATOM 727 C CA . GLY A 1 99 ? -38.920 15.256 39.904 1.00 28.67 99 GLY A CA 1
ATOM 728 C C . GLY A 1 99 ? -38.970 14.313 38.704 1.00 28.67 99 GLY A C 1
ATOM 729 O O . GLY A 1 99 ? -38.117 14.395 37.835 1.00 28.67 99 GLY A O 1
ATOM 730 N N . ALA A 1 100 ? -39.995 13.460 38.667 1.00 36.56 100 ALA A N 1
ATOM 731 C CA . ALA A 1 100 ? -40.526 12.748 37.494 1.00 36.56 100 ALA A CA 1
ATOM 732 C C . ALA A 1 100 ? -39.715 11.583 36.866 1.00 36.56 100 ALA A C 1
ATOM 734 O O . ALA A 1 100 ? -38.771 11.719 36.095 1.00 36.56 100 ALA A O 1
ATOM 735 N N . THR A 1 101 ? -40.243 10.397 37.156 1.00 37.66 101 THR A N 1
ATOM 736 C CA . THR A 1 101 ? -39.987 9.048 36.644 1.00 37.66 101 THR A CA 1
ATOM 737 C C . THR A 1 101 ? -40.152 8.886 35.125 1.00 37.66 101 THR A C 1
ATOM 739 O O . THR A 1 101 ? -41.232 9.143 34.595 1.00 37.66 101 THR A O 1
ATOM 742 N N . LYS A 1 102 ? -39.165 8.264 34.457 1.00 40.88 102 LYS A N 1
ATOM 743 C CA . LYS A 1 102 ? -39.414 7.209 33.450 1.00 40.88 102 LYS A CA 1
ATOM 744 C C . LYS A 1 102 ? -38.181 6.296 33.280 1.00 40.88 102 LYS A C 1
ATOM 746 O O . LYS A 1 102 ? -37.111 6.798 32.943 1.00 40.88 102 LYS A O 1
ATOM 751 N N . PRO A 1 103 ? -38.291 4.970 33.479 1.00 39.69 103 PRO A N 1
ATOM 752 C CA . PRO A 1 103 ? -37.206 4.036 33.202 1.00 39.69 103 PRO A CA 1
ATOM 753 C C . PRO A 1 103 ? -37.157 3.763 31.691 1.00 39.69 103 PRO A C 1
ATOM 755 O O . PRO A 1 103 ? -38.096 3.193 31.138 1.00 39.69 103 PRO A O 1
ATOM 758 N N . ARG A 1 104 ? -36.086 4.175 30.999 1.00 40.47 104 ARG A N 1
ATOM 759 C CA . ARG A 1 104 ? -35.799 3.681 29.642 1.00 40.47 104 ARG A CA 1
ATOM 760 C C . ARG A 1 104 ? -34.883 2.474 29.761 1.00 40.47 104 ARG A C 1
ATOM 762 O O . ARG A 1 104 ? -33.695 2.596 30.035 1.00 40.47 104 ARG A O 1
ATOM 769 N N . THR A 1 105 ? -35.469 1.306 29.544 1.00 39.69 105 THR A N 1
ATOM 770 C CA . THR A 1 105 ? -34.823 0.155 28.912 1.00 39.69 105 THR A CA 1
ATOM 771 C C . THR A 1 105 ? -33.778 0.652 27.907 1.00 39.69 105 THR A C 1
ATOM 773 O O . THR A 1 105 ? -34.110 1.443 27.024 1.00 39.69 105 THR A O 1
ATOM 776 N N . ALA A 1 106 ? -32.515 0.252 28.072 1.00 49.84 106 ALA A N 1
ATOM 777 C CA . ALA A 1 106 ? -31.440 0.602 27.150 1.00 49.84 106 ALA A CA 1
ATOM 778 C C . ALA A 1 106 ? -31.730 -0.031 25.781 1.00 49.84 106 ALA A C 1
ATOM 780 O O . ALA A 1 106 ? -31.467 -1.205 25.534 1.00 49.84 106 ALA A O 1
ATOM 781 N N . GLU A 1 107 ? -32.364 0.753 24.922 1.00 54.28 107 GLU A N 1
ATOM 782 C CA . GLU A 1 107 ? -32.690 0.433 23.544 1.00 54.28 107 GLU A CA 1
ATOM 783 C C . GLU A 1 107 ? -31.373 0.287 22.770 1.00 54.28 107 GLU A C 1
ATOM 785 O O . GLU A 1 107 ? -30.612 1.247 22.630 1.00 54.28 107 GLU A O 1
ATOM 790 N N . VAL A 1 108 ? -31.046 -0.933 22.335 1.00 61.59 108 VAL A N 1
ATOM 791 C CA . VAL A 1 108 ? -29.837 -1.206 21.546 1.00 61.59 108 VAL A CA 1
ATOM 792 C C . VAL A 1 108 ? -29.974 -0.468 20.215 1.00 61.59 108 VAL A C 1
ATOM 794 O O . VAL A 1 108 ? -30.669 -0.932 19.312 1.00 61.59 108 VAL A O 1
ATOM 797 N N . LYS A 1 109 ? -29.333 0.703 20.104 1.00 78.00 109 LYS A N 1
ATOM 798 C CA . LYS A 1 109 ? -29.323 1.504 18.875 1.00 78.00 109 LYS A CA 1
ATOM 799 C C . LYS A 1 109 ? -28.698 0.663 17.754 1.00 78.00 109 LYS A C 1
ATOM 801 O O . LYS A 1 109 ? -27.561 0.190 17.869 1.00 78.00 109 LYS A O 1
ATOM 806 N N . THR A 1 110 ? -29.473 0.443 16.700 1.00 82.38 110 THR A N 1
ATOM 807 C CA . THR A 1 110 ? -29.059 -0.284 15.501 1.00 82.38 110 THR A CA 1
ATOM 808 C C . THR A 1 110 ? -28.753 0.721 14.401 1.00 82.38 110 THR A C 1
ATOM 810 O O . THR A 1 110 ? -29.504 1.676 14.215 1.00 82.38 110 THR A O 1
ATOM 813 N N . PHE A 1 111 ? -27.635 0.534 13.706 1.00 84.69 111 PHE A N 1
ATOM 814 C CA . PHE A 1 111 ? -27.185 1.452 12.662 1.00 84.69 111 PHE A CA 1
ATOM 815 C C . PHE A 1 111 ? -26.918 0.702 11.366 1.00 84.69 111 PHE A C 1
ATOM 817 O O . PHE A 1 111 ? -26.368 -0.401 11.378 1.00 84.69 111 PHE A O 1
ATOM 824 N N . ASP A 1 112 ? -27.313 1.330 10.263 1.00 83.50 112 ASP A N 1
ATOM 825 C CA . ASP A 1 112 ? -27.115 0.810 8.919 1.00 83.50 112 ASP A CA 1
ATOM 826 C C . ASP A 1 112 ? -25.674 1.057 8.449 1.00 83.50 112 ASP A C 1
ATOM 828 O O . ASP A 1 112 ? -25.184 2.191 8.449 1.00 83.50 112 ASP A O 1
ATOM 832 N N . ILE A 1 113 ? -24.988 -0.016 8.061 1.00 86.50 113 ILE A N 1
ATOM 833 C CA . ILE A 1 113 ? -23.600 0.018 7.581 1.00 86.50 113 ILE A CA 1
ATOM 834 C C . ILE A 1 113 ? -23.487 0.003 6.052 1.00 86.50 113 ILE A C 1
ATOM 836 O O . ILE A 1 113 ? -22.381 -0.106 5.528 1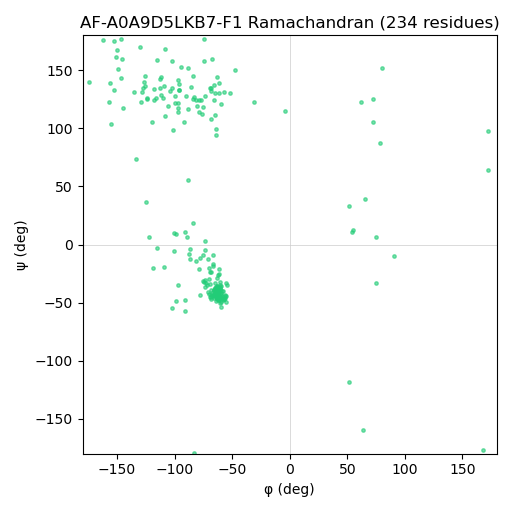.00 86.50 113 ILE A O 1
ATOM 840 N N . SER A 1 114 ? -24.594 0.142 5.322 1.00 85.94 114 SER A N 1
ATOM 841 C CA . SER A 1 114 ? -24.592 0.156 3.851 1.00 85.94 114 SER A CA 1
ATOM 842 C C . SER A 1 114 ? -23.749 1.298 3.270 1.00 85.94 114 SER A C 1
ATOM 844 O O . SER A 1 114 ? -23.043 1.102 2.287 1.00 85.94 114 SER A O 1
ATOM 846 N N . HIS A 1 115 ? -23.714 2.467 3.919 1.00 85.88 115 HIS A N 1
ATOM 847 C CA . HIS A 1 115 ? -22.843 3.572 3.495 1.00 85.88 115 HIS A CA 1
ATOM 848 C C . HIS A 1 115 ? -21.346 3.217 3.597 1.00 85.88 115 HIS A C 1
ATOM 850 O O . HIS A 1 115 ? -20.570 3.565 2.712 1.00 85.88 115 HIS A O 1
ATOM 856 N N . LEU A 1 116 ? -20.940 2.457 4.624 1.00 87.56 116 LEU A N 1
ATOM 857 C CA . LEU A 1 116 ? -19.558 1.982 4.762 1.00 87.56 116 LEU A CA 1
ATOM 858 C C . LEU A 1 116 ? -19.197 1.019 3.632 1.00 87.56 116 LEU A C 1
ATOM 860 O O . LEU A 1 116 ? -18.059 1.005 3.176 1.00 87.56 116 LEU A O 1
ATOM 864 N N . ARG A 1 117 ? -20.156 0.230 3.140 1.00 89.00 117 ARG A N 1
ATOM 865 C CA . ARG A 1 117 ? -19.924 -0.626 1.975 1.00 89.00 117 ARG A CA 1
ATOM 866 C C . ARG A 1 117 ? -19.490 0.193 0.769 1.00 89.00 117 ARG A C 1
ATOM 868 O O . ARG A 1 117 ? -18.494 -0.155 0.148 1.00 89.00 117 ARG A O 1
ATOM 875 N N . GLN A 1 118 ? -20.203 1.282 0.497 1.00 89.94 118 GLN A N 1
ATOM 876 C CA . GLN A 1 118 ? -19.901 2.173 -0.617 1.00 89.94 118 GLN A CA 1
ATOM 877 C C . GLN A 1 118 ? -18.528 2.835 -0.445 1.00 89.94 118 GLN A C 1
ATOM 879 O O . GLN A 1 118 ? -17.704 2.749 -1.345 1.00 89.94 118 GLN A O 1
ATOM 884 N N . VAL A 1 119 ? -18.227 3.374 0.744 1.00 89.81 119 VAL A N 1
ATOM 885 C CA . VAL A 1 119 ? -16.904 3.957 1.054 1.00 89.81 119 VAL A CA 1
ATOM 886 C C . VAL A 1 119 ? -15.773 2.948 0.821 1.00 89.81 119 VAL A C 1
ATOM 888 O O . VAL A 1 119 ? -14.737 3.279 0.244 1.00 89.81 119 VAL A O 1
ATOM 891 N N . TRP A 1 120 ? -15.964 1.696 1.250 1.00 90.44 120 TRP A N 1
ATOM 892 C CA . TRP A 1 120 ? -14.977 0.640 1.036 1.00 90.44 120 TRP A CA 1
ATOM 893 C C . TRP A 1 120 ? -14.867 0.220 -0.432 1.00 90.44 120 TRP A C 1
ATOM 895 O O . TRP A 1 120 ? -13.753 0.020 -0.910 1.00 90.44 120 TRP A O 1
ATOM 905 N N . GLU A 1 121 ? -15.986 0.069 -1.144 1.00 91.19 121 GLU A N 1
ATOM 906 C CA . GLU A 1 121 ? -16.001 -0.290 -2.568 1.00 91.19 121 GLU A CA 1
ATOM 907 C C . GLU A 1 121 ? -15.332 0.797 -3.424 1.00 91.19 121 GLU A C 1
ATOM 909 O O . GLU A 1 121 ? -14.505 0.457 -4.274 1.00 91.19 121 GLU A O 1
ATOM 914 N N . ASP A 1 122 ? -15.580 2.079 -3.145 1.00 90.00 122 ASP A N 1
ATOM 915 C CA . ASP A 1 122 ? -14.959 3.218 -3.836 1.00 90.00 122 ASP A CA 1
ATOM 916 C C . ASP A 1 122 ? -13.439 3.256 -3.600 1.00 90.00 122 ASP A C 1
ATOM 918 O O . ASP A 1 122 ? -12.644 3.307 -4.544 1.00 90.00 122 ASP A O 1
ATOM 922 N N . PHE A 1 123 ? -13.001 3.136 -2.342 1.00 90.19 123 PHE A N 1
ATOM 923 C CA . PHE A 1 123 ? -11.573 3.090 -2.014 1.00 90.19 123 PHE A CA 1
ATOM 924 C C . PHE A 1 123 ? -10.880 1.860 -2.623 1.00 90.19 123 PHE A C 1
ATOM 926 O O . PHE A 1 123 ? -9.776 1.948 -3.167 1.00 90.19 123 PHE A O 1
ATOM 933 N N . ASN A 1 124 ? -11.512 0.689 -2.541 1.00 90.94 124 ASN A N 1
ATOM 934 C CA . ASN A 1 124 ? -10.938 -0.563 -3.023 1.00 90.94 124 ASN A CA 1
ATOM 935 C C . ASN A 1 124 ? -10.876 -0.626 -4.557 1.00 90.94 124 ASN A C 1
ATOM 937 O O . ASN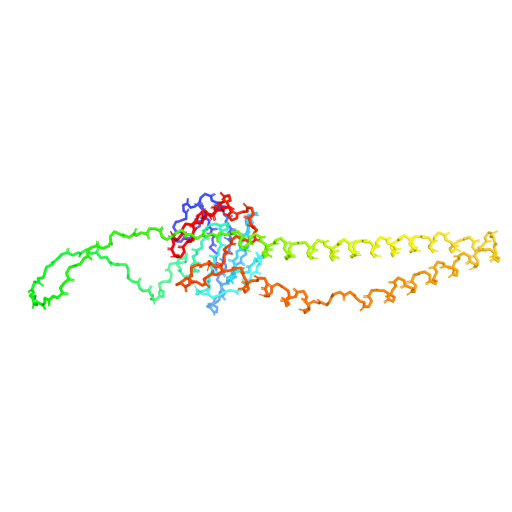 A 1 124 ? -9.876 -1.098 -5.095 1.00 90.94 124 ASN A O 1
ATOM 941 N N . SER A 1 125 ? -11.912 -0.158 -5.258 1.00 91.88 125 SER A N 1
ATOM 942 C CA . SER A 1 125 ? -11.934 -0.105 -6.726 1.00 91.88 125 SER A CA 1
ATOM 943 C C . SER A 1 125 ? -10.857 0.831 -7.266 1.00 91.88 125 SER A C 1
ATOM 945 O O . SER A 1 125 ? -10.072 0.404 -8.109 1.00 91.88 125 SER A O 1
ATOM 947 N N . THR A 1 126 ? -10.724 2.028 -6.687 1.00 89.44 126 THR A N 1
ATOM 948 C CA . THR A 1 126 ? -9.655 2.976 -7.036 1.00 89.44 126 THR A CA 1
ATOM 949 C C . THR A 1 126 ? -8.272 2.338 -6.856 1.00 89.44 126 THR A C 1
ATOM 951 O O . THR A 1 126 ? -7.437 2.378 -7.756 1.00 89.44 126 THR A O 1
ATOM 954 N N . ASN A 1 127 ? -8.028 1.672 -5.719 1.00 88.44 127 ASN A N 1
ATOM 955 C CA . ASN A 1 127 ? -6.764 0.971 -5.460 1.00 88.44 127 ASN A CA 1
ATOM 956 C C . ASN A 1 127 ? -6.479 -0.173 -6.444 1.00 88.44 127 ASN A C 1
ATOM 958 O O . ASN A 1 127 ? -5.329 -0.368 -6.843 1.00 88.44 127 ASN A O 1
ATOM 962 N N . LEU A 1 128 ? -7.504 -0.935 -6.828 1.00 89.50 128 LEU A N 1
ATOM 963 C CA . LEU A 1 128 ? -7.385 -2.002 -7.821 1.00 89.50 128 LEU A CA 1
ATOM 964 C C . LEU A 1 128 ? -7.059 -1.446 -9.208 1.00 89.50 128 LEU A C 1
ATOM 966 O O . LEU A 1 128 ? -6.176 -1.986 -9.873 1.00 89.50 128 LEU A O 1
ATOM 970 N N . GLU A 1 129 ? -7.727 -0.367 -9.615 1.00 91.06 129 GLU A N 1
ATOM 971 C CA . GLU A 1 129 ? -7.515 0.290 -10.904 1.00 91.06 129 GLU A CA 1
ATOM 972 C C . GLU A 1 129 ? -6.073 0.788 -11.035 1.00 91.06 129 GLU A C 1
ATOM 974 O O . GLU A 1 129 ? -5.373 0.401 -11.972 1.00 91.06 129 GLU A O 1
ATOM 979 N N . MET A 1 130 ? -5.561 1.515 -10.036 1.00 85.94 130 MET A N 1
ATOM 980 C CA . MET A 1 130 ? -4.172 1.993 -10.065 1.00 85.94 130 MET A CA 1
ATOM 981 C C . MET A 1 130 ? -3.158 0.844 -10.044 1.00 85.94 130 MET A C 1
ATOM 983 O O . MET A 1 130 ? -2.127 0.909 -10.717 1.00 85.94 130 MET A O 1
ATOM 987 N N . ALA A 1 131 ? -3.433 -0.237 -9.308 1.00 86.19 131 ALA A N 1
ATOM 988 C CA . ALA A 1 131 ? -2.576 -1.421 -9.320 1.00 86.19 131 ALA A CA 1
ATOM 989 C C . ALA A 1 131 ? -2.566 -2.107 -10.701 1.00 86.19 131 ALA A C 1
ATOM 991 O O . ALA A 1 131 ? -1.521 -2.591 -11.152 1.00 86.19 131 ALA A O 1
ATOM 992 N N . GLU A 1 132 ? -3.706 -2.144 -11.395 1.00 88.75 132 GLU A N 1
ATOM 993 C CA . GLU A 1 132 ? -3.815 -2.687 -12.747 1.00 88.75 132 GLU A CA 1
ATOM 994 C C . GLU A 1 132 ? -3.088 -1.810 -13.774 1.00 88.75 132 GLU A C 1
ATOM 996 O O . GLU A 1 132 ? -2.347 -2.336 -14.611 1.00 88.75 132 GLU A O 1
ATOM 1001 N N . GLU A 1 133 ? -3.226 -0.488 -13.690 1.00 86.06 133 GLU A N 1
ATOM 1002 C CA . GLU A 1 133 ? -2.502 0.462 -14.541 1.00 86.06 133 GLU A CA 1
ATOM 1003 C C . GLU A 1 133 ? -0.987 0.365 -14.348 1.00 86.06 133 GLU A C 1
ATOM 1005 O O . GLU A 1 133 ? -0.230 0.288 -15.325 1.00 86.06 133 GLU A O 1
ATOM 1010 N N . GLN A 1 134 ? -0.527 0.271 -13.098 1.00 83.06 134 GLN A N 1
ATOM 1011 C CA . GLN A 1 134 ? 0.882 0.030 -12.788 1.00 83.06 134 GLN A CA 1
ATOM 1012 C C . GLN A 1 134 ? 1.352 -1.313 -13.350 1.00 83.06 134 GLN A C 1
ATOM 1014 O O . GLN A 1 134 ? 2.449 -1.402 -13.906 1.00 83.06 134 GLN A O 1
ATOM 1019 N N . ARG A 1 135 ? 0.531 -2.367 -13.264 1.00 87.69 135 ARG A N 1
ATOM 1020 C CA . ARG A 1 135 ? 0.853 -3.678 -13.844 1.00 87.69 135 ARG A CA 1
ATOM 1021 C C . ARG A 1 135 ? 0.958 -3.612 -15.368 1.00 87.69 135 ARG A C 1
ATOM 1023 O O . ARG A 1 135 ? 1.919 -4.157 -15.908 1.00 87.69 135 ARG A O 1
ATOM 1030 N N . LYS A 1 136 ? 0.019 -2.956 -16.057 1.00 87.12 136 LYS A N 1
ATOM 1031 C CA . LYS A 1 136 ? 0.049 -2.761 -17.519 1.00 87.12 136 LYS A CA 1
ATOM 1032 C C . LYS A 1 136 ? 1.283 -1.965 -17.936 1.00 87.12 136 LYS A C 1
ATOM 1034 O O . LYS A 1 136 ? 2.009 -2.404 -18.824 1.00 87.12 136 LYS A O 1
ATOM 1039 N N . THR A 1 137 ? 1.576 -0.869 -17.239 1.00 84.62 137 THR A N 1
ATOM 1040 C CA . THR A 1 137 ? 2.761 -0.032 -17.486 1.00 84.62 137 THR A CA 1
ATOM 1041 C C . THR A 1 137 ? 4.053 -0.822 -17.281 1.00 84.62 137 THR A C 1
ATOM 1043 O O . THR A 1 137 ? 4.927 -0.817 -18.148 1.00 84.62 137 THR A O 1
ATOM 1046 N N . ASN A 1 138 ? 4.158 -1.577 -16.184 1.00 86.19 138 ASN A N 1
ATOM 1047 C CA . ASN A 1 138 ? 5.306 -2.443 -15.919 1.00 86.19 138 ASN A CA 1
ATOM 1048 C C . ASN A 1 138 ? 5.449 -3.552 -16.970 1.00 86.19 138 ASN A C 1
ATOM 1050 O O . ASN A 1 138 ? 6.566 -3.854 -17.382 1.00 86.19 138 ASN A O 1
ATOM 1054 N N . LEU A 1 139 ? 4.342 -4.141 -17.429 1.00 88.69 139 LEU A N 1
ATOM 1055 C CA . LEU A 1 139 ? 4.354 -5.192 -18.445 1.00 88.69 139 LEU A CA 1
ATOM 1056 C C . LEU A 1 139 ? 4.797 -4.652 -19.809 1.00 88.69 139 LEU A C 1
ATOM 1058 O O . LEU A 1 139 ? 5.661 -5.257 -20.441 1.00 88.69 139 LEU A O 1
ATOM 1062 N N . VAL A 1 140 ? 4.268 -3.501 -20.234 1.00 87.12 140 VAL A N 1
ATOM 1063 C CA . VAL A 1 140 ? 4.680 -2.815 -21.471 1.00 87.12 140 VAL A CA 1
ATOM 1064 C C . VAL A 1 140 ? 6.163 -2.451 -21.413 1.00 87.12 140 VAL A C 1
ATOM 1066 O O . VAL A 1 140 ? 6.897 -2.741 -22.358 1.00 87.12 140 VAL A O 1
ATOM 1069 N N . ARG A 1 141 ? 6.630 -1.906 -20.283 1.00 86.81 141 ARG A N 1
ATOM 1070 C CA . ARG A 1 141 ? 8.043 -1.568 -20.064 1.00 86.81 141 ARG A CA 1
ATOM 1071 C C . ARG A 1 141 ? 8.947 -2.797 -20.168 1.00 86.81 141 ARG A C 1
ATOM 1073 O O . ARG A 1 141 ? 9.941 -2.770 -20.887 1.00 86.81 141 ARG A O 1
ATOM 1080 N N . THR A 1 142 ? 8.600 -3.885 -19.483 1.00 89.88 142 THR A N 1
ATOM 1081 C CA . THR A 1 142 ? 9.382 -5.129 -19.525 1.00 89.88 142 THR A CA 1
ATOM 1082 C C . THR A 1 142 ? 9.370 -5.751 -20.922 1.00 89.88 142 THR A C 1
ATOM 1084 O O . THR A 1 142 ? 10.417 -6.178 -21.402 1.00 89.88 142 THR A O 1
ATOM 1087 N N . GLY A 1 143 ? 8.223 -5.756 -21.611 1.00 91.38 143 GLY A N 1
ATOM 1088 C CA . GLY A 1 143 ? 8.106 -6.271 -22.977 1.00 91.38 143 GLY A CA 1
ATOM 1089 C C . GLY A 1 143 ? 8.971 -5.501 -23.980 1.00 91.38 143 GLY A C 1
ATOM 1090 O O . GLY A 1 143 ? 9.735 -6.112 -24.728 1.00 91.38 143 GLY A O 1
ATOM 1091 N N . LEU A 1 144 ? 8.915 -4.165 -23.951 1.00 90.12 144 LEU A N 1
ATOM 1092 C CA . LEU A 1 144 ? 9.755 -3.294 -24.785 1.00 90.12 144 LEU A CA 1
ATOM 1093 C C . LEU A 1 144 ? 11.247 -3.438 -24.457 1.00 90.12 144 LEU A C 1
ATOM 1095 O O . LEU A 1 144 ? 12.073 -3.450 -25.369 1.00 90.12 144 LEU A O 1
ATOM 1099 N N . GLY A 1 145 ? 11.596 -3.595 -23.177 1.00 90.19 145 GLY A N 1
ATOM 1100 C CA . GLY A 1 145 ? 12.970 -3.841 -22.736 1.00 90.19 145 GLY A CA 1
ATOM 1101 C C . GLY A 1 145 ? 13.540 -5.158 -23.274 1.00 90.19 145 GLY A C 1
ATOM 1102 O O . GLY A 1 145 ? 14.635 -5.178 -23.844 1.00 90.19 145 GLY A O 1
ATOM 1103 N N . ILE A 1 146 ? 12.777 -6.251 -23.165 1.00 92.88 146 ILE A N 1
ATOM 1104 C CA . ILE A 1 146 ? 13.159 -7.559 -23.722 1.00 92.88 146 ILE A CA 1
ATOM 1105 C C . ILE A 1 146 ? 13.328 -7.456 -25.240 1.00 92.88 146 ILE A C 1
ATOM 1107 O O . ILE A 1 146 ? 14.342 -7.907 -25.772 1.00 92.88 146 ILE A O 1
ATOM 1111 N N . PHE A 1 147 ? 12.392 -6.800 -25.932 1.00 93.06 147 PHE A N 1
ATOM 1112 C CA . PHE A 1 147 ? 12.487 -6.582 -27.374 1.00 93.06 147 PHE A CA 1
ATOM 1113 C C . PHE A 1 147 ? 13.780 -5.848 -27.764 1.00 93.06 147 PHE A C 1
ATOM 1115 O O . PHE A 1 147 ? 14.498 -6.310 -28.650 1.00 93.06 147 PHE A O 1
ATOM 1122 N N . THR A 1 148 ? 14.141 -4.761 -27.069 1.00 92.25 148 THR A N 1
ATOM 1123 C CA . THR A 1 148 ? 15.405 -4.048 -27.332 1.00 92.25 148 THR A CA 1
ATOM 1124 C C . THR A 1 148 ? 16.649 -4.890 -27.069 1.00 92.25 148 THR A C 1
ATOM 1126 O O . THR A 1 148 ? 17.604 -4.821 -27.843 1.00 92.25 148 THR A O 1
ATOM 1129 N N . MET A 1 149 ? 16.644 -5.705 -26.010 1.00 90.81 149 MET A N 1
ATOM 1130 C CA . MET A 1 149 ? 17.764 -6.595 -25.689 1.00 90.81 149 MET A CA 1
ATOM 1131 C C . MET A 1 149 ? 17.960 -7.667 -26.763 1.00 90.81 149 MET A C 1
ATOM 1133 O O . MET A 1 149 ? 19.094 -7.954 -27.138 1.00 90.81 149 MET A O 1
ATOM 1137 N N . CYS A 1 150 ? 16.873 -8.216 -27.309 1.00 91.19 150 CYS A N 1
ATOM 1138 C CA . CYS A 1 150 ? 16.933 -9.174 -28.412 1.00 91.19 150 CYS A CA 1
ATOM 1139 C C . CYS A 1 150 ? 17.291 -8.520 -29.757 1.00 91.19 150 CYS A C 1
ATOM 1141 O O . CYS A 1 150 ? 17.919 -9.169 -30.592 1.00 91.19 150 CYS A O 1
ATOM 1143 N N . ALA A 1 151 ? 16.925 -7.253 -29.977 1.00 91.50 151 ALA A N 1
ATOM 1144 C CA . ALA A 1 151 ? 17.232 -6.528 -31.210 1.00 91.50 151 ALA A CA 1
ATOM 1145 C C . ALA A 1 151 ? 18.717 -6.134 -31.319 1.00 91.50 151 ALA A C 1
ATOM 1147 O O . ALA A 1 151 ? 19.274 -6.176 -32.415 1.00 91.50 151 ALA A O 1
ATOM 1148 N N . MET A 1 152 ? 19.394 -5.829 -30.208 1.00 89.31 152 MET A N 1
ATOM 1149 C CA . MET A 1 152 ? 20.798 -5.382 -30.216 1.00 89.31 152 MET A CA 1
ATOM 1150 C C . MET A 1 152 ? 21.772 -6.347 -30.930 1.00 89.31 152 MET A C 1
ATOM 1152 O O . MET A 1 152 ? 22.504 -5.903 -31.816 1.00 89.31 152 MET A O 1
ATOM 1156 N N . PRO A 1 153 ? 21.776 -7.668 -30.654 1.00 91.06 153 PRO A N 1
ATOM 1157 C CA . PRO A 1 153 ? 22.630 -8.618 -31.372 1.00 91.06 153 PRO A CA 1
ATOM 1158 C C . PRO A 1 153 ? 22.335 -8.711 -32.874 1.00 91.06 153 PRO A C 1
ATOM 1160 O O . PRO A 1 153 ? 23.230 -9.033 -33.654 1.00 91.06 153 PRO A O 1
ATOM 1163 N N . THR A 1 154 ? 21.106 -8.403 -33.310 1.00 89.81 154 THR A N 1
ATOM 1164 C CA . THR A 1 154 ? 20.732 -8.471 -34.735 1.00 89.81 154 THR A CA 1
ATOM 1165 C C . THR A 1 154 ? 21.459 -7.435 -35.588 1.00 89.81 154 THR A C 1
ATOM 1167 O O . THR A 1 154 ? 21.579 -7.634 -36.792 1.00 89.81 154 THR A O 1
ATOM 1170 N N . ILE A 1 155 ? 22.021 -6.383 -34.983 1.00 91.06 155 ILE A N 1
ATOM 1171 C CA . ILE A 1 155 ? 22.855 -5.392 -35.676 1.00 91.06 155 ILE A CA 1
ATOM 1172 C C . ILE A 1 155 ? 24.072 -6.060 -36.335 1.00 91.06 155 ILE A C 1
ATOM 1174 O O . ILE A 1 155 ? 24.399 -5.743 -37.476 1.00 91.06 155 ILE A O 1
ATOM 1178 N N . PHE A 1 156 ? 24.701 -7.030 -35.663 1.00 88.56 156 PHE A N 1
ATOM 1179 C CA . PHE A 1 156 ? 25.874 -7.735 -36.193 1.00 88.56 156 PHE A CA 1
ATOM 1180 C C . PHE A 1 156 ? 25.545 -8.660 -37.371 1.00 88.56 156 PHE A C 1
ATOM 1182 O O . PHE A 1 156 ? 26.388 -8.862 -38.238 1.00 88.56 156 PHE A O 1
ATOM 1189 N N . PHE A 1 157 ? 24.328 -9.208 -37.414 1.00 88.81 157 PHE A N 1
ATOM 1190 C CA . PHE A 1 157 ? 23.918 -10.176 -38.436 1.00 88.81 157 PHE A CA 1
ATOM 1191 C C . PHE A 1 157 ? 23.155 -9.539 -39.604 1.00 88.81 157 PHE A C 1
ATOM 1193 O O . PHE A 1 157 ? 23.298 -9.975 -40.742 1.00 88.81 157 PHE A O 1
ATOM 1200 N N . PHE A 1 158 ? 22.353 -8.507 -39.335 1.00 88.56 158 PHE A N 1
ATOM 1201 C CA . PHE A 1 158 ? 21.400 -7.916 -40.282 1.00 88.56 158 PHE A CA 1
ATOM 1202 C C . PHE A 1 158 ? 21.642 -6.416 -40.539 1.00 88.56 158 PHE A C 1
ATOM 1204 O O . PHE A 1 158 ? 20.846 -5.772 -41.229 1.00 88.56 158 PHE A O 1
ATOM 1211 N N . GLY A 1 159 ? 22.731 -5.847 -40.003 1.00 90.25 159 GLY A N 1
ATOM 1212 C CA . GLY A 1 159 ? 23.229 -4.510 -40.332 1.00 90.25 159 GLY A CA 1
ATOM 1213 C C . GLY A 1 159 ? 22.153 -3.413 -40.233 1.00 90.25 159 GLY A C 1
ATOM 1214 O O . GLY A 1 159 ? 21.606 -3.212 -39.144 1.00 90.25 159 GLY A O 1
ATOM 1215 N N . PRO A 1 160 ? 21.807 -2.708 -41.335 1.00 91.56 160 PRO A N 1
ATOM 1216 C CA . PRO A 1 160 ? 20.834 -1.606 -41.331 1.00 91.56 160 PRO A CA 1
ATOM 1217 C C . PRO A 1 160 ? 19.466 -1.965 -40.735 1.00 91.56 160 PRO A C 1
ATOM 1219 O O . PRO A 1 160 ? 18.847 -1.140 -40.062 1.00 91.56 160 PRO A O 1
ATOM 1222 N N . VAL A 1 161 ? 19.003 -3.203 -40.939 1.00 91.50 161 VAL A N 1
ATOM 1223 C CA . VAL A 1 161 ? 17.712 -3.675 -40.411 1.00 91.50 161 VAL A CA 1
ATOM 1224 C C . VAL A 1 161 ? 17.759 -3.793 -38.886 1.00 91.50 161 VAL A C 1
ATOM 1226 O O . VAL A 1 161 ? 16.813 -3.398 -38.205 1.00 91.50 161 VAL A O 1
ATOM 1229 N N . GLY A 1 162 ? 18.883 -4.259 -38.332 1.00 91.62 162 GLY A N 1
ATOM 1230 C CA . GLY A 1 162 ? 19.081 -4.345 -36.883 1.00 91.62 162 GLY A CA 1
ATOM 1231 C C . GLY A 1 162 ? 19.104 -2.970 -36.207 1.00 91.62 162 GLY A C 1
ATOM 1232 O O . GLY A 1 162 ? 18.529 -2.800 -35.128 1.00 91.62 162 GLY A O 1
ATOM 1233 N N . TYR A 1 163 ? 19.695 -1.961 -36.862 1.00 92.19 163 TYR A N 1
ATOM 1234 C CA . TYR A 1 163 ? 19.670 -0.576 -36.374 1.00 92.19 163 TYR A CA 1
ATOM 1235 C C . TYR A 1 163 ? 18.248 -0.007 -36.324 1.00 92.19 163 TYR A C 1
ATOM 1237 O O . TYR A 1 163 ? 17.877 0.614 -35.327 1.00 92.19 163 TYR A O 1
ATOM 1245 N N . ALA A 1 164 ? 17.433 -0.258 -37.353 1.00 93.12 164 ALA A N 1
ATOM 1246 C CA . ALA A 1 164 ? 16.041 0.190 -37.383 1.00 93.12 164 ALA A CA 1
ATOM 1247 C C . ALA A 1 164 ? 15.201 -0.452 -36.261 1.00 93.12 164 ALA A C 1
ATOM 1249 O O . ALA A 1 164 ? 14.496 0.253 -35.537 1.00 93.12 164 ALA A O 1
ATOM 1250 N N . LEU A 1 165 ? 15.320 -1.772 -36.062 1.00 91.69 165 LEU A N 1
ATOM 1251 C CA . LEU A 1 165 ? 14.599 -2.501 -35.007 1.00 91.69 165 LEU A CA 1
ATOM 1252 C C . LEU A 1 165 ? 14.983 -2.023 -33.603 1.00 91.69 165 LEU A C 1
ATOM 1254 O O . LEU A 1 165 ? 14.121 -1.791 -32.755 1.00 91.69 165 LEU A O 1
ATOM 1258 N N . THR A 1 166 ? 16.280 -1.829 -33.374 1.00 92.06 166 THR A N 1
ATOM 1259 C CA . THR A 1 166 ? 16.792 -1.336 -32.093 1.00 92.06 166 THR A CA 1
ATOM 1260 C C . THR A 1 166 ? 16.322 0.095 -31.828 1.00 92.06 166 THR A C 1
ATOM 1262 O O . THR A 1 166 ? 15.873 0.395 -30.723 1.00 92.06 166 THR A O 1
ATOM 1265 N N . GLY A 1 167 ? 16.350 0.964 -32.845 1.00 92.00 167 GLY A N 1
ATOM 1266 C CA . GLY A 1 167 ? 15.859 2.339 -32.746 1.00 92.00 167 GLY A CA 1
ATOM 1267 C C . GLY A 1 167 ? 14.382 2.411 -32.354 1.00 92.00 167 GLY A C 1
ATOM 1268 O O . GLY A 1 167 ? 14.032 3.140 -31.426 1.00 92.00 167 GLY A O 1
ATOM 1269 N N . LEU A 1 168 ? 13.527 1.598 -32.984 1.00 92.06 168 LEU A N 1
ATOM 1270 C CA . LEU A 1 168 ? 12.103 1.506 -32.635 1.00 92.06 168 LEU A CA 1
ATOM 1271 C C . LEU A 1 168 ? 11.892 1.080 -31.177 1.00 92.06 168 LEU A C 1
ATOM 1273 O O . LEU A 1 168 ? 11.086 1.678 -30.463 1.00 92.06 168 LEU A O 1
ATOM 1277 N N . GLY A 1 169 ? 12.646 0.083 -30.713 1.00 91.75 169 GLY A N 1
ATOM 1278 C CA . GLY A 1 169 ? 12.559 -0.371 -29.330 1.00 91.75 169 GLY A CA 1
ATOM 1279 C C . GLY A 1 169 ? 13.035 0.683 -28.319 1.00 91.75 169 GLY A C 1
ATOM 1280 O O . GLY A 1 169 ? 12.418 0.848 -27.266 1.00 91.75 169 GLY A O 1
ATOM 1281 N N . VAL A 1 170 ? 14.098 1.434 -28.628 1.00 92.19 170 VAL A N 1
ATOM 1282 C CA . VAL A 1 170 ? 14.592 2.523 -27.764 1.00 92.19 170 VAL A CA 1
ATOM 1283 C C . VAL A 1 170 ? 13.571 3.661 -27.686 1.00 92.19 170 VAL A C 1
ATOM 1285 O O . VAL A 1 170 ? 13.271 4.128 -26.589 1.00 92.19 170 VAL A O 1
ATOM 1288 N N . ILE A 1 171 ? 12.972 4.056 -28.815 1.00 92.38 171 ILE A N 1
ATOM 1289 C CA . ILE A 1 171 ? 11.905 5.070 -28.849 1.00 92.38 171 ILE A CA 1
ATOM 1290 C C . ILE A 1 171 ? 10.705 4.620 -28.004 1.00 92.38 171 ILE A C 1
ATOM 1292 O O . ILE A 1 171 ? 10.186 5.401 -27.205 1.00 92.38 171 ILE A O 1
ATOM 1296 N N . GLY A 1 172 ? 10.305 3.348 -28.110 1.00 90.56 172 GLY A N 1
ATOM 1297 C CA . GLY A 1 172 ? 9.235 2.781 -27.286 1.00 90.56 172 GLY A CA 1
ATOM 1298 C C . GLY A 1 172 ? 9.547 2.809 -25.783 1.00 90.56 172 GLY A C 1
ATOM 1299 O O . GLY A 1 172 ? 8.682 3.168 -24.983 1.00 90.56 172 GLY A O 1
ATOM 1300 N N . ASN A 1 173 ? 10.788 2.508 -25.385 1.00 90.31 173 ASN A N 1
ATOM 1301 C CA . ASN A 1 173 ? 11.220 2.613 -23.985 1.00 90.31 173 ASN A CA 1
ATOM 1302 C C . ASN A 1 173 ? 11.181 4.063 -23.471 1.00 90.31 173 ASN A C 1
ATOM 1304 O O . ASN A 1 173 ? 10.723 4.297 -22.353 1.00 90.31 173 ASN A O 1
ATOM 1308 N N . ILE A 1 174 ? 11.603 5.041 -24.283 1.00 89.81 174 ILE A N 1
ATOM 1309 C CA . ILE A 1 174 ? 11.538 6.470 -23.928 1.00 89.81 174 ILE A CA 1
ATOM 1310 C C . ILE A 1 174 ? 10.081 6.913 -23.729 1.00 89.81 174 ILE A C 1
ATOM 1312 O O . ILE A 1 174 ? 9.776 7.597 -22.751 1.00 89.81 174 ILE A O 1
ATOM 1316 N N . TYR A 1 175 ? 9.171 6.485 -24.610 1.00 88.06 175 TYR A N 1
ATOM 1317 C CA . TYR A 1 175 ? 7.744 6.788 -24.484 1.00 88.06 175 TYR A CA 1
ATOM 1318 C C . TYR A 1 175 ? 7.133 6.173 -23.212 1.00 88.06 175 TYR A C 1
ATOM 1320 O O . TYR A 1 175 ? 6.452 6.864 -22.454 1.00 88.06 175 TYR A O 1
ATOM 1328 N N . SER A 1 176 ? 7.441 4.903 -22.918 1.00 88.25 176 SER A N 1
ATOM 1329 C CA . SER A 1 176 ? 7.011 4.235 -21.679 1.00 88.25 176 SER A CA 1
ATOM 1330 C C . SER A 1 176 ? 7.554 4.934 -20.425 1.00 88.25 176 SER A C 1
ATOM 1332 O O . SER A 1 176 ? 6.831 5.080 -19.439 1.00 88.25 176 SER A O 1
ATOM 1334 N N . PHE A 1 177 ? 8.796 5.425 -20.468 1.00 85.31 177 PHE A N 1
ATOM 1335 C CA . PHE A 1 177 ? 9.402 6.166 -19.364 1.00 85.31 177 PHE A CA 1
ATOM 1336 C C . PHE A 1 177 ? 8.736 7.524 -19.126 1.00 85.31 177 PHE A C 1
ATOM 1338 O O . PHE A 1 177 ? 8.480 7.890 -17.980 1.00 85.31 177 PHE A O 1
ATOM 1345 N N . ALA A 1 178 ? 8.406 8.255 -20.194 1.00 83.19 178 ALA A N 1
ATOM 1346 C CA . ALA A 1 178 ? 7.660 9.505 -20.083 1.00 83.19 178 ALA A CA 1
ATOM 1347 C C . ALA A 1 178 ? 6.273 9.290 -19.445 1.00 83.19 178 ALA A C 1
ATOM 1349 O O . ALA A 1 178 ? 5.865 10.096 -18.612 1.00 83.19 178 ALA A O 1
ATOM 1350 N N . GLY A 1 179 ? 5.599 8.176 -19.756 1.00 76.88 179 GLY A N 1
ATOM 1351 C CA . GLY A 1 179 ? 4.317 7.801 -19.146 1.00 76.88 179 GLY A CA 1
ATOM 1352 C C . GLY A 1 179 ? 4.384 7.534 -17.635 1.00 76.88 179 GLY A C 1
ATOM 1353 O O . GLY A 1 179 ? 3.423 7.813 -16.926 1.00 76.88 179 GLY A O 1
ATOM 1354 N N . MET A 1 180 ? 5.531 7.086 -17.106 1.00 74.06 180 MET A N 1
ATOM 1355 C CA . MET A 1 180 ? 5.720 6.887 -15.657 1.00 74.06 180 MET A CA 1
ATOM 1356 C C . MET A 1 180 ? 5.813 8.191 -14.859 1.00 74.06 180 MET A C 1
ATOM 1358 O O . MET A 1 180 ? 5.748 8.148 -13.635 1.00 74.06 180 MET A O 1
ATOM 1362 N N . ARG A 1 181 ? 5.971 9.353 -15.503 1.00 65.50 181 ARG A N 1
ATOM 1363 C CA . ARG A 1 181 ? 5.968 10.639 -14.781 1.00 65.50 181 ARG A CA 1
ATOM 1364 C C . ARG A 1 181 ? 4.600 10.966 -14.179 1.00 65.50 181 ARG A C 1
ATOM 1366 O O . ARG A 1 181 ? 4.541 11.784 -13.275 1.00 65.50 181 ARG A O 1
ATOM 1373 N N . ASN A 1 182 ? 3.551 10.285 -14.642 1.00 68.31 182 ASN A N 1
ATOM 1374 C CA . ASN A 1 182 ? 2.206 10.335 -14.075 1.00 68.31 182 ASN A CA 1
ATOM 1375 C C . ASN A 1 182 ? 1.981 9.260 -12.997 1.00 68.31 182 ASN A C 1
ATOM 1377 O O . ASN A 1 182 ? 0.841 9.003 -12.623 1.00 68.31 182 ASN A O 1
ATOM 1381 N N . ALA A 1 183 ? 3.034 8.570 -12.543 1.00 74.06 183 ALA A N 1
ATOM 1382 C CA . ALA A 1 183 ? 2.906 7.616 -11.454 1.00 74.06 183 ALA A CA 1
ATOM 1383 C C . ALA A 1 183 ? 2.509 8.351 -10.173 1.00 74.06 183 ALA A C 1
ATOM 1385 O O . ALA A 1 183 ? 3.142 9.338 -9.801 1.00 74.06 183 ALA A O 1
ATOM 1386 N N . GLU A 1 184 ? 1.480 7.827 -9.513 1.00 79.56 184 GLU A N 1
ATOM 1387 C CA . GLU A 1 184 ? 1.000 8.343 -8.240 1.00 79.56 184 GLU A CA 1
ATOM 1388 C C . GLU A 1 184 ? 2.148 8.479 -7.231 1.00 79.56 184 GLU A C 1
ATOM 1390 O O . GLU A 1 184 ? 2.944 7.553 -7.016 1.00 79.56 184 GLU A O 1
ATOM 1395 N N . THR A 1 185 ? 2.228 9.651 -6.610 1.00 85.94 185 THR A N 1
ATOM 1396 C CA . THR A 1 185 ? 3.222 9.947 -5.584 1.00 85.94 185 THR A CA 1
ATOM 1397 C C . THR A 1 185 ? 2.881 9.252 -4.264 1.00 85.94 185 THR A C 1
ATOM 1399 O O . THR A 1 185 ? 1.738 8.895 -3.976 1.00 85.94 185 THR A O 1
ATOM 1402 N N . ALA A 1 186 ? 3.888 9.064 -3.407 1.00 85.44 186 ALA A N 1
ATOM 1403 C CA . ALA A 1 186 ? 3.661 8.499 -2.077 1.00 85.44 186 ALA A CA 1
ATOM 1404 C C . ALA A 1 186 ? 2.710 9.366 -1.225 1.00 85.44 186 ALA A C 1
ATOM 1406 O O . ALA A 1 186 ? 1.946 8.823 -0.429 1.00 85.44 186 ALA A O 1
ATOM 1407 N N . GLU A 1 187 ? 2.735 10.687 -1.424 1.00 90.50 187 GLU A N 1
ATOM 1408 C CA . GLU A 1 187 ? 1.880 11.651 -0.725 1.00 90.50 187 GLU A CA 1
ATOM 1409 C C . GLU A 1 187 ? 0.410 11.530 -1.146 1.00 90.50 187 GLU A C 1
ATOM 1411 O O . GLU A 1 187 ? -0.463 11.457 -0.285 1.00 90.50 187 GLU A O 1
ATOM 1416 N N . GLU A 1 188 ? 0.120 11.428 -2.448 1.00 88.12 188 GLU A N 1
ATOM 1417 C CA . GLU A 1 188 ? -1.250 11.227 -2.957 1.00 88.12 188 GLU A CA 1
ATOM 1418 C C . GLU A 1 188 ? -1.862 9.929 -2.426 1.00 88.12 188 GLU A C 1
ATOM 1420 O O . GLU A 1 188 ? -3.009 9.903 -1.967 1.00 88.12 188 GLU A O 1
ATOM 1425 N N . ARG A 1 189 ? -1.059 8.860 -2.397 1.00 86.44 189 ARG A N 1
ATOM 1426 C CA . ARG A 1 189 ? -1.470 7.583 -1.817 1.00 86.44 189 ARG A CA 1
ATOM 1427 C C . ARG A 1 189 ? -1.777 7.707 -0.325 1.00 86.44 189 ARG A C 1
ATOM 1429 O O . ARG A 1 189 ? -2.740 7.099 0.144 1.00 86.44 189 ARG A O 1
ATOM 1436 N N . GLN A 1 190 ? -0.969 8.463 0.418 1.00 90.38 190 GLN A N 1
ATOM 1437 C CA . GLN A 1 190 ? -1.202 8.705 1.840 1.00 90.38 190 GLN A CA 1
ATOM 1438 C C . GLN A 1 190 ? -2.481 9.520 2.057 1.00 90.38 190 GLN A C 1
ATOM 1440 O O . GLN A 1 190 ? -3.326 9.106 2.840 1.00 90.38 190 GLN A O 1
ATOM 1445 N N . CYS A 1 191 ? -2.685 10.595 1.295 1.00 90.94 191 CYS A N 1
ATOM 1446 C CA . CYS A 1 191 ? -3.895 11.409 1.372 1.00 90.94 191 CYS A CA 1
ATOM 1447 C C . CYS A 1 191 ? -5.167 10.585 1.105 1.00 90.94 191 CYS A C 1
ATOM 1449 O O . CYS A 1 191 ? -6.161 10.740 1.813 1.00 90.94 191 CYS A O 1
ATOM 1451 N N . ARG A 1 192 ? -5.137 9.650 0.142 1.00 87.38 192 ARG A N 1
ATOM 1452 C CA . ARG A 1 192 ? -6.262 8.729 -0.102 1.00 87.38 192 ARG A CA 1
ATOM 1453 C C . ARG A 1 192 ? -6.515 7.794 1.083 1.00 87.38 192 ARG A C 1
ATOM 1455 O O . ARG A 1 192 ? -7.668 7.495 1.387 1.00 87.38 192 ARG A O 1
ATOM 1462 N N . GLN A 1 193 ? -5.452 7.308 1.723 1.00 88.19 193 GLN A N 1
ATOM 1463 C CA . GLN A 1 193 ? -5.568 6.458 2.906 1.00 88.19 193 GLN A CA 1
ATOM 1464 C C . GLN A 1 193 ? -6.169 7.230 4.083 1.00 88.19 193 GLN A C 1
ATOM 1466 O O . GLN A 1 193 ? -7.076 6.711 4.726 1.00 88.19 193 GLN A O 1
ATOM 1471 N N . ASP A 1 194 ? -5.718 8.463 4.308 1.00 88.62 194 ASP A N 1
ATOM 1472 C CA . ASP A 1 194 ? -6.226 9.332 5.369 1.00 88.62 194 ASP A CA 1
ATOM 1473 C C . ASP A 1 194 ? -7.708 9.672 5.127 1.00 88.62 194 ASP A C 1
ATOM 1475 O O . ASP A 1 194 ? -8.533 9.514 6.021 1.00 88.62 194 ASP A O 1
ATOM 1479 N N . ALA A 1 195 ? -8.083 10.007 3.885 1.00 89.31 195 ALA A N 1
ATOM 1480 C CA . ALA A 1 195 ? -9.478 10.256 3.509 1.00 89.31 195 ALA A CA 1
ATOM 1481 C C . ALA A 1 195 ? -10.382 9.028 3.721 1.00 89.31 195 ALA A C 1
ATOM 1483 O O . ALA A 1 195 ? -11.545 9.163 4.109 1.00 89.31 195 ALA A O 1
ATOM 1484 N N . PHE A 1 196 ? -9.860 7.822 3.475 1.00 90.44 196 PHE A N 1
ATOM 1485 C CA . PHE A 1 196 ? -10.570 6.588 3.797 1.00 90.44 196 PHE A CA 1
ATOM 1486 C C . PHE A 1 196 ? -10.696 6.397 5.309 1.00 90.44 196 PHE A C 1
ATOM 1488 O O . PHE A 1 196 ? -11.791 6.107 5.779 1.00 90.44 196 PHE A O 1
ATOM 1495 N N . ASP A 1 197 ? -9.615 6.575 6.069 1.00 86.56 197 ASP A N 1
ATOM 1496 C CA . ASP A 1 197 ? -9.610 6.386 7.521 1.00 86.56 197 ASP A CA 1
ATOM 1497 C C . ASP A 1 197 ? -10.555 7.387 8.228 1.00 86.56 197 ASP A C 1
ATOM 1499 O O . ASP A 1 197 ? -11.257 6.997 9.166 1.00 86.56 197 ASP A O 1
ATOM 1503 N N . ASP A 1 198 ? -10.664 8.620 7.720 1.00 87.44 198 ASP A N 1
ATOM 1504 C CA . ASP A 1 198 ? -11.615 9.645 8.178 1.00 87.44 198 ASP A CA 1
ATOM 1505 C C . ASP A 1 198 ? -13.079 9.263 7.897 1.00 87.44 198 ASP A C 1
ATOM 1507 O O . ASP A 1 198 ? -13.966 9.493 8.724 1.00 87.44 198 ASP A O 1
ATOM 1511 N N . ALA A 1 199 ? -13.349 8.651 6.740 1.00 87.12 199 ALA A N 1
ATOM 1512 C CA . ALA A 1 199 ? -14.680 8.161 6.379 1.00 87.12 199 ALA A CA 1
ATOM 1513 C C . ALA A 1 199 ? -15.023 6.812 7.048 1.00 87.12 199 ALA A C 1
ATOM 1515 O O . ALA A 1 199 ? -16.198 6.460 7.185 1.00 87.12 199 ALA A O 1
ATOM 1516 N N . TRP A 1 200 ? -14.018 6.048 7.485 1.00 89.88 200 TRP A N 1
ATOM 1517 C CA . TRP A 1 200 ? -14.145 4.697 8.040 1.00 89.88 200 TRP A CA 1
ATOM 1518 C C . TRP A 1 200 ? -14.376 4.693 9.559 1.00 89.88 200 TRP A C 1
ATOM 1520 O O . TRP A 1 200 ? -13.668 4.053 10.351 1.00 89.88 200 TRP A O 1
ATOM 1530 N N . VAL A 1 201 ? -15.418 5.406 9.980 1.00 89.62 201 VAL A N 1
ATOM 1531 C CA . VAL A 1 201 ? -15.779 5.601 11.389 1.00 89.62 201 VAL A CA 1
ATOM 1532 C C . VAL A 1 201 ? -17.126 4.979 11.738 1.00 89.62 201 VAL A C 1
ATOM 1534 O O . VAL A 1 201 ? -17.973 4.698 10.891 1.00 89.62 201 VAL A O 1
ATOM 1537 N N . CYS A 1 202 ? -17.334 4.725 13.028 1.00 89.00 202 CYS A N 1
ATOM 1538 C CA . CYS A 1 202 ? -18.595 4.192 13.522 1.00 89.00 202 CYS A CA 1
ATOM 1539 C C . CYS A 1 202 ? -19.762 5.162 13.225 1.00 89.00 202 CYS A C 1
ATOM 1541 O O . CYS A 1 202 ? -19.682 6.323 13.628 1.00 89.00 202 CYS A O 1
ATOM 1543 N N . PRO A 1 203 ? -20.889 4.695 12.648 1.00 86.00 203 PRO A N 1
ATOM 1544 C CA . PRO A 1 203 ? -22.037 5.546 12.301 1.00 86.00 203 PRO A CA 1
ATOM 1545 C C . PRO A 1 203 ? -22.784 6.142 13.496 1.00 86.00 203 PRO A C 1
ATOM 1547 O O . PRO A 1 203 ? -23.682 6.962 13.320 1.00 86.00 203 PRO A O 1
ATOM 1550 N N . ASN A 1 204 ? -22.470 5.711 14.720 1.00 85.81 204 ASN A N 1
ATOM 1551 C CA . ASN A 1 204 ? -23.063 6.305 15.906 1.00 85.81 204 ASN A CA 1
ATOM 1552 C C . ASN A 1 204 ? -22.420 7.682 16.172 1.00 85.81 204 ASN A C 1
ATOM 1554 O O . ASN A 1 204 ? -21.226 7.712 16.494 1.00 85.81 204 ASN A O 1
ATOM 1558 N N . PRO A 1 205 ? -23.188 8.792 16.148 1.00 81.81 205 PRO A N 1
ATOM 1559 C CA . PRO A 1 205 ? -22.660 10.140 16.388 1.00 81.81 205 PRO A CA 1
ATOM 1560 C C . PRO A 1 205 ? -22.041 10.315 17.782 1.00 81.81 205 PRO A C 1
ATOM 1562 O O . PRO A 1 205 ? -21.212 11.193 17.980 1.00 81.81 205 PRO A O 1
ATOM 1565 N N . GLU A 1 206 ? -22.404 9.466 18.749 1.00 79.94 206 GLU A N 1
ATOM 1566 C CA . GLU A 1 206 ? -21.823 9.481 20.100 1.00 79.94 206 GLU A CA 1
ATOM 1567 C C . GLU A 1 206 ? -20.464 8.757 20.184 1.00 79.94 206 GLU A C 1
ATOM 1569 O O . GLU A 1 206 ? -19.772 8.877 21.189 1.00 79.94 206 GLU A O 1
ATOM 1574 N N . CYS A 1 207 ? -20.087 7.964 19.172 1.00 83.31 207 CYS A N 1
ATOM 1575 C CA . CYS A 1 207 ? -18.889 7.124 19.215 1.00 83.31 207 CYS A CA 1
ATOM 1576 C C . CYS A 1 207 ? -17.718 7.715 18.431 1.00 83.31 207 CYS A C 1
ATOM 1578 O O . CYS A 1 207 ? -16.620 7.794 18.978 1.00 83.31 207 CYS A O 1
ATOM 1580 N N . GLY A 1 208 ? -17.925 8.032 17.146 1.00 80.31 208 GLY A N 1
ATOM 1581 C CA . GLY A 1 208 ? -16.911 8.626 16.259 1.00 80.31 208 GLY A CA 1
ATOM 1582 C C . GLY A 1 208 ? -15.573 7.876 16.140 1.00 80.31 208 GLY A C 1
ATOM 1583 O O . GLY A 1 208 ? -14.616 8.434 15.623 1.00 80.31 208 GLY A O 1
ATOM 1584 N N . HIS A 1 209 ? -15.465 6.641 16.643 1.00 85.50 209 HIS A N 1
ATOM 1585 C CA . HIS A 1 209 ? -14.217 5.876 16.629 1.00 85.50 209 HIS A CA 1
ATOM 1586 C C . HIS A 1 209 ? -14.033 5.158 15.294 1.00 85.50 209 HIS A C 1
ATOM 1588 O O . HIS A 1 209 ? -15.007 4.650 14.726 1.00 85.50 209 HIS A O 1
ATOM 1594 N N . SER A 1 210 ? -12.782 5.059 14.845 1.00 85.44 210 SER A N 1
ATOM 1595 C CA . SER A 1 210 ? -12.420 4.302 13.650 1.00 85.44 210 SER A CA 1
ATOM 1596 C C . SER A 1 210 ? -12.715 2.812 13.820 1.00 85.44 210 SER A C 1
ATOM 1598 O O . SER A 1 210 ? -12.619 2.227 14.908 1.00 85.44 210 SER A O 1
ATOM 1600 N N . ILE A 1 211 ? -13.131 2.185 12.725 1.00 85.50 211 ILE A N 1
ATOM 1601 C CA . ILE A 1 211 ? -13.512 0.776 12.721 1.00 85.50 211 ILE A CA 1
ATOM 1602 C C . ILE A 1 211 ? -12.254 -0.091 12.575 1.00 85.50 211 ILE A C 1
ATOM 1604 O O . ILE A 1 211 ? -11.481 0.051 11.634 1.00 85.50 211 ILE A O 1
ATOM 1608 N N . ILE A 1 212 ? -12.078 -1.049 13.492 1.00 79.19 212 ILE A N 1
ATOM 1609 C CA . ILE A 1 212 ? -10.891 -1.927 13.557 1.00 79.19 212 ILE A CA 1
ATOM 1610 C C . ILE A 1 212 ? -10.720 -2.760 12.275 1.00 79.19 212 ILE A C 1
ATOM 1612 O O . ILE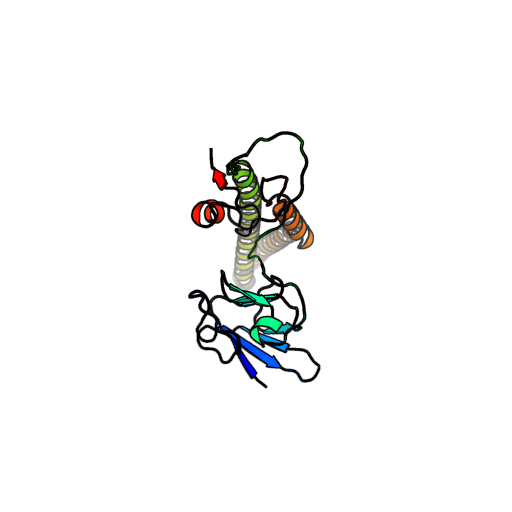 A 1 212 ? -9.606 -2.985 11.800 1.00 79.19 212 ILE A O 1
ATOM 1616 N N . ALA A 1 213 ? -11.825 -3.250 11.713 1.00 81.50 213 ALA A N 1
ATOM 1617 C CA . ALA A 1 213 ? -11.796 -4.039 10.492 1.00 81.50 213 ALA A CA 1
ATOM 1618 C C . ALA A 1 213 ? -11.579 -3.128 9.281 1.00 81.50 213 ALA A C 1
ATOM 1620 O O . ALA A 1 213 ? -12.484 -2.401 8.902 1.00 81.50 213 ALA A O 1
ATOM 1621 N N . LYS A 1 214 ? -10.426 -3.231 8.613 1.00 76.69 214 LYS A N 1
ATOM 1622 C CA . LYS A 1 214 ? -10.117 -2.473 7.380 1.00 76.69 214 LYS A CA 1
ATOM 1623 C C . LYS A 1 214 ? -10.846 -2.967 6.119 1.00 76.69 214 LYS A C 1
ATOM 1625 O O . LYS A 1 214 ? -10.566 -2.518 5.014 1.00 76.69 214 LYS A O 1
ATOM 1630 N N . ASN A 1 215 ? -11.717 -3.964 6.250 1.00 80.38 215 ASN A N 1
ATOM 1631 C CA . ASN A 1 215 ? -12.420 -4.573 5.129 1.00 80.38 215 ASN A CA 1
ATOM 1632 C C . ASN A 1 215 ? -13.893 -4.756 5.481 1.00 80.38 215 ASN A C 1
ATOM 1634 O O . ASN A 1 215 ? -14.208 -5.337 6.522 1.00 80.38 215 ASN A O 1
ATOM 1638 N N . TYR A 1 216 ? -14.777 -4.329 4.579 1.00 86.06 216 TYR A N 1
ATOM 1639 C CA . TYR A 1 216 ? -16.220 -4.434 4.772 1.00 86.06 216 TYR A CA 1
ATOM 1640 C C . TYR A 1 216 ? -16.694 -5.873 5.038 1.00 86.06 216 TYR A C 1
ATOM 1642 O O . TYR A 1 216 ? -17.436 -6.132 5.983 1.00 86.06 216 TYR A O 1
ATOM 1650 N N . LYS A 1 217 ? -16.191 -6.858 4.286 1.00 83.81 217 LYS A N 1
ATOM 1651 C CA . LYS A 1 217 ? -16.540 -8.275 4.492 1.00 83.81 217 LYS A CA 1
ATOM 1652 C C . LYS A 1 217 ? -16.098 -8.781 5.867 1.00 83.81 217 LYS A C 1
ATOM 1654 O O . LYS A 1 217 ? -16.787 -9.599 6.472 1.00 83.81 217 LYS A O 1
ATOM 1659 N N . MET A 1 218 ? -14.957 -8.300 6.367 1.00 82.81 218 MET A N 1
ATOM 1660 C CA . MET A 1 218 ? -14.472 -8.642 7.711 1.00 82.81 218 MET A CA 1
ATOM 1661 C C . MET A 1 218 ? -15.307 -7.969 8.803 1.00 82.81 218 MET A C 1
ATOM 1663 O O . MET A 1 218 ? -15.542 -8.589 9.840 1.00 82.81 218 MET A O 1
ATOM 1667 N N . LEU A 1 219 ? -15.787 -6.743 8.565 1.00 86.81 219 LEU A N 1
ATOM 1668 C CA . LEU A 1 219 ? -16.700 -6.039 9.464 1.00 86.81 219 LEU A CA 1
ATOM 1669 C C . LEU A 1 219 ? -17.989 -6.849 9.656 1.00 86.81 219 LEU A C 1
ATOM 1671 O O . LEU A 1 219 ? -18.312 -7.219 10.781 1.00 86.81 219 LEU A O 1
ATOM 1675 N N . VAL A 1 220 ? -18.655 -7.229 8.562 1.00 84.44 220 VAL A N 1
ATOM 1676 C CA . VAL A 1 220 ? -19.913 -7.998 8.606 1.00 84.44 220 VAL A CA 1
ATOM 1677 C C . VAL A 1 220 ? -19.722 -9.379 9.248 1.00 84.44 220 VAL A C 1
ATOM 1679 O O . VAL A 1 220 ? -20.553 -9.823 10.043 1.00 84.44 220 VAL A O 1
ATOM 1682 N N . ARG A 1 221 ? -18.617 -10.070 8.934 1.00 81.00 221 ARG A N 1
ATOM 1683 C CA . ARG A 1 221 ? -18.381 -11.447 9.394 1.00 81.00 221 ARG A CA 1
ATOM 1684 C C . ARG A 1 221 ? -17.928 -11.541 10.851 1.00 81.00 221 ARG A C 1
ATOM 1686 O O . ARG A 1 221 ? -18.400 -12.420 11.566 1.00 81.00 221 ARG A O 1
ATOM 1693 N N . ASN A 1 222 ? -17.003 -10.679 11.274 1.00 76.12 222 ASN A N 1
ATOM 1694 C CA . ASN A 1 222 ? -16.299 -10.828 12.552 1.00 76.12 222 ASN A CA 1
ATOM 1695 C C . ASN A 1 222 ? -16.708 -9.776 13.595 1.00 76.12 222 ASN A C 1
ATOM 1697 O O . ASN A 1 222 ? -16.495 -9.993 14.786 1.00 76.12 222 ASN A O 1
ATOM 1701 N N . HIS A 1 223 ? -17.296 -8.650 13.179 1.00 77.12 223 HIS A N 1
ATOM 1702 C CA . HIS A 1 223 ? -17.583 -7.511 14.052 1.00 77.12 223 HIS A CA 1
ATOM 1703 C C . HIS A 1 223 ? -19.012 -6.994 13.844 1.00 77.12 223 HIS A C 1
ATOM 1705 O O . HIS A 1 223 ? -19.220 -5.918 13.303 1.00 77.12 223 HIS A O 1
ATOM 1711 N N . GLN A 1 224 ? -20.011 -7.735 14.333 1.00 79.06 224 GLN A N 1
ATOM 1712 C CA . GLN A 1 224 ? -21.437 -7.368 14.223 1.00 79.06 224 GLN A CA 1
ATOM 1713 C C . GLN A 1 224 ? -21.869 -6.208 15.150 1.00 79.06 224 GLN A C 1
ATOM 1715 O O . GLN A 1 224 ? -23.014 -5.751 15.100 1.00 79.06 224 GLN A O 1
ATOM 1720 N N . SER A 1 225 ? -20.971 -5.725 16.011 1.00 84.00 225 SER A N 1
ATOM 1721 C CA . SER A 1 225 ? -21.206 -4.601 16.921 1.00 84.00 225 SER A CA 1
ATOM 1722 C C . SER A 1 225 ? -19.921 -3.828 17.201 1.00 84.00 225 SER A C 1
ATOM 1724 O O . SER A 1 225 ? -18.839 -4.419 17.240 1.00 84.00 225 SER A O 1
ATOM 1726 N N . CYS A 1 226 ? -20.038 -2.532 17.482 1.00 84.31 226 CYS A N 1
ATOM 1727 C CA . CYS A 1 226 ? -18.888 -1.709 17.855 1.00 84.31 226 CYS A CA 1
ATOM 1728 C C . CYS A 1 226 ? -18.338 -2.094 19.243 1.00 84.31 226 CYS A C 1
ATOM 1730 O O . CYS A 1 226 ? -19.124 -2.182 20.192 1.00 84.31 226 CYS A O 1
ATOM 1732 N N . PRO A 1 227 ? -17.010 -2.225 19.421 1.00 81.44 227 PRO A N 1
ATOM 1733 C CA . PRO A 1 227 ? -16.407 -2.501 20.728 1.00 81.44 227 PRO A CA 1
ATOM 1734 C C . PRO A 1 227 ? -16.528 -1.332 21.721 1.00 81.44 227 PRO A C 1
ATOM 1736 O O . PRO A 1 227 ? -16.521 -1.565 22.927 1.00 81.44 227 PRO A O 1
ATOM 1739 N N . TYR A 1 228 ? -16.685 -0.097 21.230 1.00 82.12 228 TYR A N 1
ATOM 1740 C CA . TYR A 1 228 ? -16.794 1.107 22.060 1.00 82.12 228 TYR A CA 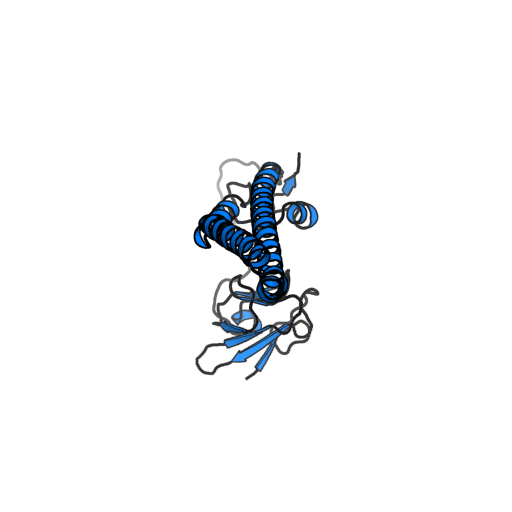1
ATOM 1741 C C . TYR A 1 228 ? -18.254 1.434 22.407 1.00 82.12 228 TYR A C 1
ATOM 1743 O O . TYR A 1 228 ? -18.608 1.460 23.584 1.00 82.12 228 TYR A O 1
ATOM 1751 N N . CYS A 1 229 ? -19.131 1.622 21.404 1.00 82.56 229 CYS A N 1
ATOM 1752 C CA . CYS A 1 229 ? -20.542 1.958 21.659 1.00 82.56 229 CYS A CA 1
ATOM 1753 C C . CYS A 1 229 ? -21.487 0.782 21.887 1.00 82.56 229 CYS A C 1
ATOM 1755 O O . CYS A 1 229 ? -22.630 1.016 22.274 1.00 82.56 229 CYS A O 1
ATOM 1757 N N . LYS A 1 230 ? -21.077 -0.464 21.607 1.00 82.44 230 LYS A N 1
ATOM 1758 C CA . LYS A 1 230 ? -21.957 -1.657 21.627 1.00 82.44 230 LYS A CA 1
ATOM 1759 C C . LYS A 1 230 ? -23.212 -1.545 20.744 1.00 82.44 230 LYS A C 1
ATOM 1761 O O . LYS A 1 230 ? -24.124 -2.360 20.831 1.00 82.44 230 LYS A O 1
ATOM 1766 N N . CYS A 1 231 ? -23.242 -0.541 19.882 1.00 83.88 231 CYS A N 1
ATOM 1767 C CA . CYS A 1 231 ? -24.207 -0.336 18.818 1.00 83.88 231 CYS A CA 1
ATOM 1768 C C . CYS A 1 231 ? -24.119 -1.517 17.831 1.00 83.88 231 CYS A C 1
ATOM 1770 O O . CYS A 1 231 ? -23.024 -2.012 17.539 1.00 83.88 231 CYS A O 1
ATOM 1772 N N . LYS A 1 232 ? -25.273 -2.001 17.360 1.00 85.69 232 LYS A N 1
ATOM 1773 C CA . LYS A 1 232 ? -25.358 -3.179 16.484 1.00 85.69 232 LYS A CA 1
ATOM 1774 C C . LYS A 1 232 ? -25.421 -2.739 15.025 1.00 85.69 232 LYS A C 1
ATOM 1776 O O . LYS A 1 232 ? -26.206 -1.852 14.688 1.00 85.69 232 LYS A O 1
ATOM 1781 N N . TYR A 1 233 ? -24.613 -3.366 14.179 1.00 86.50 233 TYR A N 1
ATOM 1782 C CA . TYR A 1 233 ? -24.598 -3.089 12.749 1.00 86.50 233 TYR A CA 1
ATOM 1783 C C . TYR A 1 233 ? -25.661 -3.921 12.034 1.00 86.50 233 TYR A C 1
ATOM 1785 O O . TYR A 1 233 ? -25.828 -5.108 12.322 1.00 86.50 233 TYR A O 1
ATOM 1793 N N . ILE A 1 234 ? -26.395 -3.287 11.126 1.00 83.44 234 ILE A N 1
ATOM 1794 C CA . ILE A 1 234 ? -27.384 -3.931 10.262 1.00 83.44 234 ILE A CA 1
ATOM 1795 C C . ILE A 1 234 ? -27.030 -3.578 8.818 1.00 83.44 234 ILE A C 1
ATOM 1797 O O . ILE A 1 234 ? -26.696 -2.435 8.532 1.00 83.44 234 ILE A O 1
ATOM 1801 N N . GLU A 1 235 ? -27.087 -4.558 7.924 1.00 79.56 235 GLU A N 1
ATOM 1802 C CA . GLU A 1 235 ? -27.056 -4.344 6.475 1.00 79.56 235 GLU A CA 1
ATOM 1803 C C . GLU A 1 235 ? -28.515 -4.420 6.002 1.00 79.56 235 GLU A C 1
ATOM 1805 O O . GLU A 1 235 ? -29.210 -5.388 6.334 1.00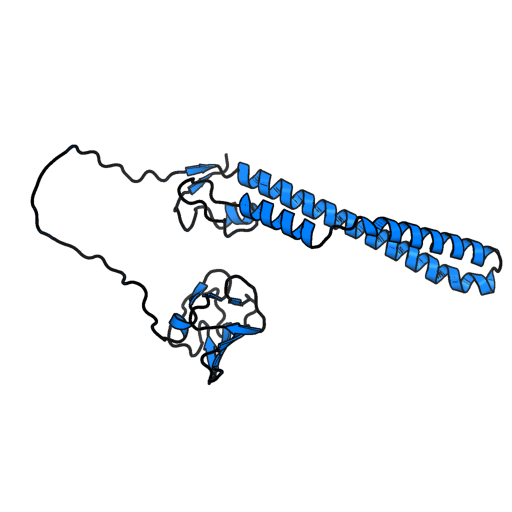 79.56 235 GLU A O 1
ATOM 1810 N N . LYS A 1 236 ? -29.012 -3.358 5.362 1.00 65.88 236 LYS A N 1
ATOM 1811 C CA . LYS A 1 236 ? -30.379 -3.286 4.830 1.00 65.88 236 LYS A CA 1
ATOM 1812 C C . LYS A 1 236 ? -30.400 -3.484 3.324 1.00 65.88 236 LYS A C 1
ATOM 1814 O O . LYS A 1 236 ? -29.425 -3.077 2.662 1.00 65.88 236 LYS A O 1
#

Foldseek 3Di:
DKWFDWCLTRWPDHDPDPQTDNRAWMWDDPVPQKIKIAGPDPLFKDWQRHTDRIDIDHQQIWIDGHDPDIDGNCVRNVPDDDDDDDDDDDDDDDDDDDDDDDDDDPDQAEDECVVVVVLLCVLVVVVVVLVVVVVVLVVQLVVLVVQLVVLCVVCVVPPPVSVVSNVVSVVSNVVSVVVCVPRDDPVNVVVSVVVSQQVQADPPPVGRHHDPDSHPVCCVPPPQADPGSRHGYDHD

Nearest PDB structures (foldseek):
  3oun-assembly1_A  TM=8.709E-01  e=7.518E-05  Mycobacterium tuberculosis H37Rv
  1jch-assembly1_A  TM=7.084E-01  e=2.327E+00  Escherichia coli str. K-12 substr. W3110
  2b5u-assembly2_C  TM=6.831E-01  e=2.191E+00  Escherichia coli
  7nsu-assembly1_D  TM=4.289E-01  e=1.943E+00  Escherichia coli
  3fd9-assembly1_C  TM=5.087E-01  e=7.743E+00  Pseudomonas aeruginosa UCBPP-PA14

Secondary structure (DSSP, 8-state):
-EEEESTT-S-SS----TTS-SS-EEEEE-SSS-EEEEE--TT-EEETTEEESEEEE-TT-EEEETTTEEEEHHHHHT-------------------------------EEE-HHHHHHHHHHHHHHHHHHHHHHHHHHHHHHHHHHHHHHHHHHHHHTHHHHHHHHHHHHHHHHHHHHGGGSPPHHHHHHHHHHHHHHSB-S-TTT-PBPS-SSHHHHHHH-SB-TTT-PEEE--

Radius of gyration: 28.81 Å; Cα contacts (8 Å, |Δi|>4): 301; chains: 1; bounding box: 66×35×94 Å

pLDDT: mean 79.81, std 15.88, range [28.67, 93.12]

Sequence (236 aa):
MEIIIGRHGTQKTPITDPTVSRQHCKVTVNGDGTYVIENLSSSGTKVDGLDIIRTTVRLNSRIQLGPSFSTTLAELIGVHAPSQTSAPKNPASTEASSGATKPRTAEVKTFDISHLRQVWEDFNSTNLEMAEEQRKTNLVRTGLGIFTMCAMPTIFFFGPVGYALTGLGVIGNIYSFAGMRNAETAEERQCRQDAFDDAWVCPNPECGHSIIAKNYKMLVRNHQSCPYCKCKYIEK